Protein AF-A0A098AXK7-F1 (afdb_monomer_lite)

Sequence (363 aa):
MDYQTDNVFEAIWVGCAMLSYSVYSEILNKGNTPTKDSFWFTQTQIQIQAQQFCAKVIQPARLSQWTNADHTNNSYNYLRANGKLRRLTARGELRGNKEVPEELSQHSEFYLTISEEKLITIGQLTDWVNTKYTGIILGDHPQAMNLDIKPQELKPNNVSVSESKTETQDHPTKGCPSLNLISYLSDFLFKIKSGEIEVYNEFSVQFELAIFLRARLDNQYKIQLERNISLFDLNKSSFLKREMDIVIFDESKSEKYCIEIKYPNNGQYPEQMFSICKDIKFLEQLQEHGFSKSYELVIVSSDLYYINKGGSDIYDMFRKDKLLRGRIIKPTGRKDEELILDGKYRLNWIDMNGELKALIIPV

Radius of gyration: 24.62 Å; chains: 1; bounding box: 65×43×76 Å

Organism: Desulfitobacterium hafniense (NCBI:txid49338)

Secondary structure (DSSP, 8-state):
-B---S-HHHHHHHHHHHHHHHHHHHHHHTTPPP-GGGG-EEHHHHHHHHHTT-SS---HHIIIIITBTTSTT-S---EEEETTEEEEPPTTTTTTSSSS-GGGGGGTT-EEEEETTEEEEHHHHHHHIIIIIHHHHH-------------B--PPP-----------------PPPPP-HHHHHHHHHHHHHTTSS---SHHHHHHHHHHHHHTTS-TTEEEEEEEEGGGGT--GGG-S-SEEEEEEEETTSSSEEEEEEE-PPSS-HHHHHHHHHHHHHHHHHHHHTT-SEEEEEEEE--GGGTS----STHHIIIIIS-EEEEEEE--SS-TT-EEEEEEEEE--PEE-SSS-EEEEEE-

Foldseek 3Di:
DAAADQDLLQLLLVLLLLQQVLQCVVCVVVVHDDALVSRKDALVSSQVSSVVRHPDRRDSCCVVAACEPPHPRYVAVQWHDDPRIIHGDADCNVDNGRSHDPCLVVQQQHWDDSDPFFIDGSVRSVVCRHAVVNCRNVVDHDDDPPPPVPGDGDDDDDDDDDDDDDDDDDDDDPDDPADPVVVLVVVLLQCCLVVVQDDDAQVSCLVSSLVSCVVPDDPQKDKDAFDFPCVVVDDPVQAPDGTFGIKIAGPVNQEIETEAEEEDDDDPVLQSLVVLVSVLVRQVSVVVVRHPKYKYKYKYQDCQQEDCPDDDASSCCRHPVQKDAAKHFRDDDPRPDIDHDPDIWHFDWDDRHVRMIMTITID

pLDDT: mean 84.83, std 19.06, range [22.77, 98.75]

Structure (mmCIF, N/CA/C/O backbone):
data_AF-A0A098AXK7-F1
#
_entry.id   AF-A0A098AXK7-F1
#
loop_
_atom_site.group_PDB
_atom_site.id
_atom_site.type_symbol
_atom_site.label_atom_id
_atom_site.label_alt_id
_atom_site.label_comp_id
_atom_site.label_asym_id
_atom_site.label_entity_id
_atom_site.label_seq_id
_atom_site.pdbx_PDB_ins_code
_atom_site.Cartn_x
_atom_site.Cartn_y
_atom_site.Cartn_z
_atom_site.occupancy
_atom_site.B_iso_or_equiv
_atom_site.auth_seq_id
_atom_site.auth_comp_id
_atom_site.auth_asym_id
_atom_site.auth_atom_id
_atom_site.pdbx_PDB_model_num
ATOM 1 N N . MET A 1 1 ? -25.584 -9.928 -0.485 1.00 55.97 1 MET A N 1
ATOM 2 C CA . MET A 1 1 ? -24.758 -10.589 -1.515 1.00 55.97 1 MET A CA 1
ATOM 3 C C . MET A 1 1 ? -23.785 -9.556 -2.033 1.00 55.97 1 MET A C 1
ATOM 5 O O . MET A 1 1 ? -24.213 -8.425 -2.259 1.00 55.97 1 MET A O 1
ATOM 9 N N . ASP A 1 2 ? -22.517 -9.927 -2.159 1.00 75.19 2 ASP A N 1
ATOM 10 C CA . ASP A 1 2 ? -21.488 -9.031 -2.682 1.00 75.19 2 ASP A CA 1
ATOM 11 C C . ASP A 1 2 ? -21.672 -8.868 -4.186 1.00 75.19 2 ASP A C 1
ATOM 13 O O . ASP A 1 2 ? -22.029 -9.818 -4.889 1.00 75.19 2 ASP A O 1
ATOM 17 N N . TYR A 1 3 ? -21.483 -7.649 -4.673 1.00 86.00 3 TYR A N 1
ATOM 18 C CA . TYR A 1 3 ? -21.661 -7.352 -6.084 1.00 86.00 3 TYR A CA 1
ATOM 19 C C . TYR A 1 3 ? -20.540 -7.943 -6.949 1.00 86.00 3 TYR A C 1
ATOM 21 O O . TYR A 1 3 ? -19.358 -7.699 -6.706 1.00 86.00 3 TYR A O 1
ATOM 29 N N . GLN A 1 4 ? -20.930 -8.665 -8.000 1.00 87.69 4 GLN A N 1
ATOM 30 C CA . GLN A 1 4 ? -20.075 -9.124 -9.094 1.00 87.69 4 GLN A CA 1
ATOM 31 C C . GLN A 1 4 ? -20.868 -9.053 -10.405 1.00 87.69 4 GLN A C 1
ATOM 33 O O . GLN A 1 4 ? -22.061 -9.352 -10.421 1.00 87.69 4 GLN A O 1
ATOM 38 N N . THR A 1 5 ? -20.215 -8.682 -11.506 1.00 88.06 5 THR A N 1
ATOM 39 C CA . THR A 1 5 ? -20.825 -8.599 -12.839 1.00 88.06 5 THR A CA 1
ATOM 40 C C . THR A 1 5 ? -19.875 -9.095 -13.927 1.00 88.06 5 THR A C 1
ATOM 42 O O . THR A 1 5 ? -18.673 -8.837 -13.920 1.00 88.06 5 THR A O 1
ATOM 45 N N . ASP A 1 6 ? -20.425 -9.759 -14.939 1.00 89.12 6 ASP A N 1
ATOM 46 C CA . ASP A 1 6 ? -19.706 -10.096 -16.173 1.00 89.12 6 ASP A CA 1
ATOM 47 C C . ASP A 1 6 ? -19.771 -8.975 -17.226 1.00 89.12 6 ASP A C 1
ATOM 49 O O . ASP A 1 6 ? -19.205 -9.104 -18.326 1.00 89.12 6 ASP A O 1
ATOM 53 N N . ASN A 1 7 ? -20.466 -7.878 -16.914 1.00 93.62 7 ASN A N 1
ATOM 54 C CA . ASN A 1 7 ? -20.564 -6.695 -17.750 1.00 93.62 7 ASN A CA 1
ATOM 55 C C . ASN A 1 7 ? -19.420 -5.722 -17.432 1.00 93.62 7 ASN A C 1
ATOM 57 O O . ASN A 1 7 ? -19.468 -4.924 -16.498 1.00 93.62 7 ASN A O 1
ATOM 61 N N . VAL A 1 8 ? -18.389 -5.753 -18.279 1.00 94.25 8 VAL A N 1
ATOM 62 C CA . VAL A 1 8 ? -17.197 -4.897 -18.158 1.00 94.25 8 VAL A CA 1
ATOM 63 C C . VAL A 1 8 ? -17.546 -3.406 -18.076 1.00 94.25 8 VAL A C 1
ATOM 65 O O . VAL A 1 8 ? -16.885 -2.656 -17.363 1.00 94.25 8 VAL A O 1
ATOM 68 N N . PHE A 1 9 ? -18.562 -2.945 -18.807 1.00 96.94 9 PHE A N 1
ATOM 69 C CA . PHE A 1 9 ? -18.909 -1.522 -18.835 1.00 96.94 9 PHE A CA 1
ATOM 70 C C . PHE A 1 9 ? -19.620 -1.089 -17.553 1.00 96.94 9 PHE A C 1
ATOM 72 O O . PHE A 1 9 ? -19.373 0.009 -17.057 1.00 96.94 9 PHE A O 1
ATOM 79 N N . GLU A 1 10 ? -20.461 -1.963 -17.006 1.00 95.50 10 GLU A N 1
ATOM 80 C CA . GLU A 1 10 ? -21.108 -1.759 -15.715 1.00 95.50 10 GLU A CA 1
ATOM 81 C C . GLU A 1 10 ? -20.078 -1.715 -14.582 1.00 95.50 10 GLU A C 1
ATOM 83 O O . GLU A 1 10 ? -20.083 -0.779 -13.784 1.00 95.50 10 GLU A O 1
ATOM 88 N N . ALA A 1 11 ? -19.123 -2.649 -14.575 1.00 95.75 11 ALA A N 1
ATOM 89 C CA . ALA A 1 11 ? -18.025 -2.660 -13.613 1.00 95.75 11 ALA A CA 1
ATOM 90 C C . ALA A 1 11 ? -17.192 -1.367 -13.651 1.00 95.75 11 ALA A C 1
ATOM 92 O O . ALA A 1 11 ? -16.823 -0.843 -12.602 1.00 95.75 11 ALA A O 1
ATOM 93 N N . ILE A 1 12 ? -16.933 -0.806 -14.842 1.00 97.69 12 ILE A N 1
ATOM 94 C CA . ILE A 1 12 ? -16.236 0.486 -14.989 1.00 97.69 12 ILE A CA 1
ATOM 95 C C . ILE A 1 12 ? -17.032 1.625 -14.350 1.00 97.69 12 ILE A C 1
ATOM 97 O O . ILE A 1 12 ? -16.446 2.467 -13.665 1.00 97.69 12 ILE A O 1
ATOM 101 N N . TRP A 1 13 ? -18.347 1.665 -14.574 1.00 98.19 13 TRP A N 1
ATOM 102 C CA . TRP A 1 13 ? -19.200 2.689 -13.977 1.00 98.19 13 TRP A CA 1
ATOM 103 C C . TRP A 1 13 ? -19.206 2.567 -12.449 1.00 98.19 13 TRP A C 1
ATOM 105 O O . TRP A 1 13 ? -18.907 3.544 -11.765 1.00 98.19 13 TRP A O 1
ATOM 115 N N . VAL A 1 14 ? -19.439 1.359 -11.919 1.00 97.12 14 VAL A N 1
ATOM 116 C CA . VAL A 1 14 ? -19.448 1.093 -10.469 1.00 97.12 14 VAL A CA 1
ATOM 117 C C . VAL A 1 14 ? -18.089 1.404 -9.845 1.00 97.12 14 VAL A C 1
ATOM 119 O O . VAL A 1 14 ? -18.030 2.068 -8.814 1.00 97.12 14 VAL A O 1
ATOM 122 N N . GLY A 1 15 ? -16.986 1.020 -10.491 1.00 95.44 15 GLY A N 1
ATOM 123 C CA . GLY A 1 15 ? -15.637 1.308 -10.009 1.00 95.44 15 GLY A CA 1
ATOM 124 C C . GLY A 1 15 ? -15.338 2.805 -9.923 1.00 95.44 15 GLY A C 1
ATOM 125 O O . GLY A 1 15 ? -14.835 3.284 -8.907 1.00 95.44 15 GLY A O 1
ATOM 126 N N . CYS A 1 16 ? -15.700 3.581 -10.948 1.00 97.94 16 CYS A N 1
ATOM 127 C CA . CYS A 1 16 ? -15.519 5.032 -10.906 1.00 97.94 16 CYS A CA 1
ATOM 128 C C . CYS A 1 16 ? -16.461 5.705 -9.893 1.00 97.94 16 CYS A C 1
ATOM 130 O O . CYS A 1 16 ? -16.060 6.669 -9.234 1.00 97.94 16 CYS A O 1
ATOM 132 N N . ALA A 1 17 ? -17.690 5.207 -9.735 1.00 97.62 17 ALA A N 1
ATOM 133 C CA . ALA A 1 17 ? -18.628 5.700 -8.731 1.00 97.62 17 ALA A CA 1
ATOM 134 C C . ALA A 1 17 ? -18.114 5.434 -7.305 1.00 97.62 17 ALA A C 1
ATOM 136 O O . ALA A 1 17 ? -18.119 6.347 -6.482 1.00 97.62 17 ALA A O 1
ATOM 137 N N . MET A 1 18 ? -17.572 4.240 -7.045 1.00 95.19 18 MET A N 1
ATOM 138 C CA . MET A 1 18 ? -16.958 3.867 -5.765 1.00 95.19 18 MET A CA 1
ATOM 139 C C . MET A 1 18 ? -15.757 4.746 -5.416 1.00 95.19 18 MET A C 1
ATOM 141 O O . MET A 1 18 ? -15.714 5.302 -4.323 1.00 95.19 18 MET A O 1
ATOM 145 N N . LEU A 1 19 ? -14.819 4.955 -6.350 1.00 94.25 19 LEU A N 1
ATOM 146 C CA . LEU A 1 19 ? -13.699 5.884 -6.135 1.00 94.25 19 LEU A CA 1
ATOM 147 C C . LEU A 1 19 ? -14.192 7.294 -5.796 1.00 94.25 19 LEU A C 1
ATOM 149 O O . LEU A 1 19 ? -13.670 7.942 -4.887 1.00 94.25 19 LEU A O 1
ATOM 153 N N . SER A 1 20 ? -15.222 7.757 -6.508 1.00 96.50 20 SER A N 1
ATOM 154 C CA . SER A 1 20 ? -15.810 9.078 -6.272 1.00 96.50 20 SER A CA 1
ATOM 155 C C . SER A 1 20 ? -16.421 9.174 -4.871 1.00 96.50 20 SER A C 1
ATOM 157 O O . SER A 1 20 ? -16.191 10.156 -4.166 1.00 96.50 20 SER A O 1
ATOM 159 N N . TYR A 1 21 ? -17.150 8.142 -4.441 1.00 93.94 21 TYR A N 1
ATOM 160 C CA . TYR A 1 21 ? -17.762 8.080 -3.115 1.00 93.94 21 TYR A CA 1
ATOM 161 C C . TYR A 1 21 ? -16.718 8.009 -1.990 1.00 93.94 21 TYR A C 1
ATOM 163 O O . TYR A 1 21 ? -16.862 8.679 -0.962 1.00 93.94 21 TYR A O 1
ATOM 171 N N . SER A 1 22 ? -15.643 7.241 -2.185 1.00 86.81 22 SER A N 1
ATOM 172 C CA . SER A 1 22 ? -14.551 7.120 -1.214 1.00 86.81 22 SER A CA 1
ATOM 173 C C . SER A 1 22 ? -13.841 8.456 -1.000 1.00 86.81 22 SER A C 1
ATOM 175 O O . SER A 1 22 ? -13.696 8.891 0.142 1.00 86.81 22 SER A O 1
ATOM 177 N N . VAL A 1 23 ? -13.492 9.164 -2.083 1.00 90.25 23 VAL A N 1
ATOM 178 C CA . VAL A 1 23 ? -12.900 10.512 -1.997 1.00 90.25 23 VAL A CA 1
ATOM 179 C C . VAL A 1 23 ? -13.857 11.500 -1.333 1.00 90.25 23 VAL A C 1
ATOM 181 O O . VAL A 1 23 ? -13.447 12.264 -0.461 1.00 90.25 23 VAL A O 1
ATOM 184 N N . TYR A 1 24 ? -15.141 11.474 -1.700 1.00 91.81 24 TYR A N 1
ATOM 185 C CA . TYR A 1 24 ? -16.165 12.302 -1.059 1.00 91.81 24 TYR A CA 1
ATOM 186 C C . TYR A 1 24 ? -16.203 12.089 0.461 1.00 91.81 24 TYR A C 1
ATOM 188 O O . TYR A 1 24 ? -16.121 13.051 1.226 1.00 91.81 24 TYR A O 1
ATOM 196 N N . SER A 1 25 ? -16.268 10.829 0.894 1.00 83.44 25 SER A N 1
ATOM 197 C CA . SER A 1 25 ? -16.312 10.458 2.310 1.00 83.44 25 SER A CA 1
ATOM 198 C C . SER A 1 25 ? -15.048 10.886 3.053 1.00 83.44 25 SER A C 1
ATOM 200 O O . SER A 1 25 ? -15.130 11.418 4.158 1.00 83.44 25 SER A O 1
ATOM 202 N N . GLU A 1 26 ? -13.872 10.706 2.450 1.00 82.38 26 GLU A N 1
ATOM 203 C CA . GLU A 1 26 ? -12.601 11.117 3.045 1.00 82.38 26 GLU A CA 1
ATOM 204 C C . GLU A 1 26 ? -12.506 12.640 3.219 1.00 82.38 26 GLU A C 1
ATOM 206 O O . GLU A 1 26 ? -12.082 13.119 4.273 1.00 82.38 26 GLU A O 1
ATOM 211 N N . ILE A 1 27 ? -12.932 13.409 2.213 1.00 81.31 27 ILE A N 1
ATOM 212 C CA . ILE A 1 27 ? -12.943 14.874 2.267 1.00 81.31 27 ILE A CA 1
ATOM 213 C C . ILE A 1 27 ? -13.863 15.364 3.392 1.00 81.31 27 ILE A C 1
ATOM 215 O O . ILE A 1 27 ? -13.447 16.217 4.182 1.00 81.31 27 ILE A O 1
ATOM 219 N N . LEU A 1 28 ? -15.065 14.790 3.518 1.00 82.75 28 LEU A N 1
ATOM 220 C CA . LEU A 1 28 ? -15.993 15.132 4.599 1.00 82.75 28 LEU A CA 1
ATOM 221 C C . LEU A 1 28 ? -15.451 14.759 5.981 1.00 82.75 28 LEU A C 1
ATOM 223 O O . LEU A 1 28 ? -15.547 15.563 6.906 1.00 82.75 28 LEU A O 1
ATOM 227 N N . ASN A 1 29 ? -14.830 13.586 6.123 1.00 76.88 29 ASN A N 1
ATOM 228 C CA . ASN A 1 29 ? -14.224 13.159 7.389 1.00 76.88 29 ASN A CA 1
ATOM 229 C C . ASN A 1 29 ? -13.092 14.099 7.840 1.00 76.88 29 ASN A C 1
ATOM 231 O O . ASN A 1 29 ? -12.834 14.226 9.034 1.00 76.88 29 ASN A O 1
ATOM 235 N N . LYS A 1 30 ? -12.431 14.781 6.897 1.00 79.81 30 LYS A N 1
ATOM 236 C CA . LYS A 1 30 ? -11.419 15.815 7.170 1.00 79.81 30 LYS A CA 1
ATOM 237 C C . LYS A 1 30 ? -12.020 17.209 7.416 1.00 79.81 30 LYS A C 1
ATOM 239 O O . LYS A 1 30 ? -11.263 18.163 7.567 1.00 79.81 30 LYS A O 1
ATOM 244 N N . GLY A 1 31 ? -13.348 17.345 7.434 1.00 86.31 31 GLY A N 1
ATOM 245 C CA . GLY A 1 31 ? -14.048 18.623 7.606 1.00 86.31 31 GLY A CA 1
ATOM 246 C C . GLY A 1 31 ? -13.972 19.551 6.389 1.00 86.31 31 GLY A C 1
ATOM 247 O O . GLY A 1 31 ? -14.243 20.743 6.511 1.00 86.31 31 GLY A O 1
ATOM 248 N N . ASN A 1 32 ? -13.591 19.027 5.222 1.00 88.19 32 ASN A N 1
ATOM 249 C CA . ASN A 1 32 ? -13.440 19.797 3.992 1.00 88.19 32 ASN A CA 1
ATOM 250 C C . ASN A 1 32 ? -14.673 19.662 3.088 1.00 88.19 32 ASN A C 1
ATOM 252 O O . ASN A 1 32 ? -15.486 18.752 3.239 1.00 88.19 32 ASN A O 1
ATOM 256 N N . THR A 1 33 ? -14.802 20.570 2.116 1.00 90.81 33 THR A N 1
ATOM 257 C CA . THR A 1 33 ? -15.887 20.539 1.123 1.00 90.81 33 THR A CA 1
ATOM 258 C C . THR A 1 33 ? -15.372 19.996 -0.213 1.00 90.81 33 THR A C 1
ATOM 260 O O . THR A 1 33 ? -14.426 20.565 -0.763 1.00 90.81 33 THR A O 1
ATOM 263 N N . PRO A 1 34 ? -15.963 18.917 -0.756 1.00 90.19 34 PRO A N 1
ATOM 264 C CA . PRO A 1 34 ? -15.574 18.382 -2.055 1.00 90.19 34 PRO A CA 1
ATOM 265 C C . PRO A 1 34 ? -15.981 19.334 -3.180 1.00 90.19 34 PRO A C 1
ATOM 267 O O . PRO A 1 34 ? -17.055 19.934 -3.149 1.00 90.19 34 PRO A O 1
ATOM 270 N N . THR A 1 35 ? -15.129 19.448 -4.194 1.00 93.06 35 THR A N 1
ATOM 271 C CA . THR A 1 35 ? -15.379 20.265 -5.387 1.00 93.06 35 THR A CA 1
ATOM 272 C C . THR A 1 35 ? -15.358 19.386 -6.632 1.00 93.06 35 THR A C 1
ATOM 274 O O . THR A 1 35 ? -14.945 18.226 -6.587 1.00 93.06 35 THR A O 1
ATOM 277 N N . LYS A 1 36 ? -15.763 19.931 -7.784 1.00 91.75 36 LYS A N 1
ATOM 278 C CA . LYS A 1 36 ? -15.691 19.206 -9.064 1.00 91.75 36 LYS A CA 1
ATOM 279 C C . LYS A 1 36 ? -14.288 18.665 -9.382 1.00 91.75 36 LYS A C 1
ATOM 281 O O . LYS A 1 36 ? -14.163 17.648 -10.057 1.00 91.75 36 LYS A O 1
ATOM 286 N N . ASP A 1 37 ? -13.244 19.330 -8.884 1.00 91.88 37 ASP A N 1
ATOM 287 C CA . ASP A 1 37 ? -11.851 18.966 -9.144 1.00 91.88 37 ASP A CA 1
ATOM 288 C C . ASP A 1 37 ? -11.362 17.827 -8.236 1.00 91.88 37 ASP A C 1
ATOM 290 O O . ASP A 1 37 ? -10.306 17.252 -8.486 1.00 91.88 37 ASP A O 1
ATOM 294 N N . SER A 1 38 ? -12.146 17.444 -7.223 1.00 91.44 38 SER A N 1
ATOM 295 C CA . SER A 1 38 ? -11.830 16.332 -6.323 1.00 91.44 38 SER A CA 1
ATOM 296 C C . SER A 1 38 ? -11.949 14.953 -6.985 1.00 91.44 38 SER A C 1
ATOM 298 O O . SER A 1 38 ? -11.374 13.996 -6.484 1.00 91.44 38 SER A O 1
ATOM 300 N N . PHE A 1 39 ? -12.682 14.824 -8.095 1.00 96.75 39 PHE A N 1
ATOM 301 C CA . PHE A 1 39 ? -13.119 13.523 -8.626 1.00 96.75 39 PHE A CA 1
ATOM 302 C C . PHE A 1 39 ? -12.409 13.097 -9.915 1.00 96.75 39 PHE A C 1
ATOM 304 O O . PHE A 1 39 ? -13.004 12.420 -10.752 1.00 96.75 39 PHE A O 1
ATOM 311 N N . TRP A 1 40 ? -11.153 13.505 -10.099 1.00 97.00 40 TRP A N 1
ATOM 312 C CA . TRP A 1 40 ? -10.350 13.120 -11.259 1.00 97.00 40 TRP A CA 1
ATOM 313 C C . TRP A 1 40 ? -9.380 11.990 -10.918 1.00 97.00 40 TRP A C 1
ATOM 315 O O . TRP A 1 40 ? -8.513 12.132 -10.061 1.00 97.00 40 TRP A O 1
ATOM 325 N N . PHE A 1 41 ? -9.479 10.890 -11.659 1.00 93.69 41 PHE A N 1
ATOM 326 C CA . PHE A 1 41 ? -8.707 9.670 -11.444 1.00 93.69 41 PHE A CA 1
ATOM 327 C C . PHE A 1 41 ? -7.924 9.285 -12.693 1.00 93.69 41 PHE A C 1
ATOM 329 O O . PHE A 1 41 ? -8.324 9.563 -13.824 1.00 93.69 41 PHE A O 1
ATOM 336 N N . THR A 1 42 ? -6.804 8.597 -12.516 1.00 95.31 42 THR A N 1
ATOM 337 C CA . THR A 1 42 ? -6.128 7.940 -13.638 1.00 95.31 42 THR A CA 1
ATOM 338 C C . THR A 1 42 ? -6.977 6.781 -14.166 1.00 95.31 42 THR A C 1
ATOM 340 O O . THR A 1 42 ? -7.751 6.165 -13.433 1.00 95.31 42 THR A O 1
ATOM 343 N N . GLN A 1 43 ? -6.802 6.433 -15.444 1.00 90.94 43 GLN A N 1
ATOM 344 C CA . GLN A 1 43 ? -7.461 5.253 -16.021 1.00 90.94 43 GLN A CA 1
ATOM 345 C C . GLN A 1 43 ? -7.085 3.971 -15.264 1.00 90.94 43 GLN A C 1
ATOM 347 O O . GLN A 1 43 ? -7.938 3.117 -15.064 1.00 90.94 43 GLN A O 1
ATOM 352 N N . THR A 1 44 ? -5.843 3.868 -14.785 1.00 85.69 44 THR A N 1
ATOM 353 C CA . THR A 1 44 ? -5.367 2.729 -13.991 1.00 85.69 44 THR A CA 1
ATOM 354 C C . THR A 1 44 ? -6.111 2.598 -12.664 1.00 85.69 44 THR A C 1
ATOM 356 O O . THR A 1 44 ? -6.523 1.496 -12.326 1.00 85.69 44 THR A O 1
ATOM 359 N N . GLN A 1 45 ? -6.357 3.698 -11.941 1.00 87.44 45 GLN A N 1
ATOM 360 C CA . GLN A 1 45 ? -7.138 3.650 -10.695 1.00 87.44 45 GLN A CA 1
ATOM 361 C C . GLN A 1 45 ? -8.556 3.122 -10.936 1.00 87.44 45 GLN A C 1
ATOM 363 O O . GLN A 1 45 ? -9.006 2.228 -10.226 1.00 87.44 45 GLN A O 1
ATOM 368 N N . ILE A 1 46 ? -9.240 3.627 -11.970 1.00 94.75 46 ILE A N 1
ATOM 369 C CA . ILE A 1 46 ? -10.595 3.166 -12.310 1.00 94.75 46 ILE A CA 1
ATOM 370 C C . ILE A 1 46 ? -10.572 1.703 -12.761 1.00 94.75 46 ILE A C 1
ATOM 372 O O . ILE A 1 46 ? -11.447 0.938 -12.375 1.00 94.75 46 ILE A O 1
ATOM 376 N N . GLN A 1 47 ? -9.577 1.302 -13.555 1.00 89.81 47 GLN A N 1
ATOM 377 C CA . GLN A 1 47 ? -9.424 -0.073 -14.023 1.00 89.81 47 GLN A CA 1
ATOM 378 C C . GLN A 1 47 ? -9.231 -1.045 -12.854 1.00 89.81 47 GLN A C 1
ATOM 380 O O . GLN A 1 47 ? -9.926 -2.053 -12.810 1.00 89.81 47 GLN A O 1
ATOM 385 N N . ILE A 1 48 ? -8.347 -0.724 -11.901 1.00 79.75 48 ILE A N 1
ATOM 386 C CA . ILE A 1 48 ? -8.112 -1.535 -10.696 1.00 79.75 48 ILE A CA 1
ATOM 387 C C . ILE A 1 48 ? -9.401 -1.657 -9.883 1.00 79.75 48 ILE A C 1
ATOM 389 O O . ILE A 1 48 ? -9.806 -2.769 -9.555 1.00 79.75 48 ILE A O 1
ATOM 393 N N . GLN A 1 49 ? -10.083 -0.538 -9.614 1.00 88.56 49 GLN A N 1
ATOM 394 C CA . GLN A 1 49 ? -11.323 -0.563 -8.838 1.00 88.56 49 GLN A CA 1
ATOM 395 C C . GLN A 1 49 ? -12.423 -1.366 -9.544 1.00 88.56 49 GLN A C 1
ATOM 397 O O . GLN A 1 49 ? -13.132 -2.138 -8.912 1.00 88.56 49 GLN A O 1
ATOM 402 N N . ALA A 1 50 ? -12.572 -1.202 -10.858 1.00 92.44 50 ALA A N 1
ATOM 403 C CA . ALA A 1 50 ? -13.572 -1.916 -11.641 1.00 92.44 50 ALA A CA 1
ATOM 404 C C . ALA A 1 50 ? -13.277 -3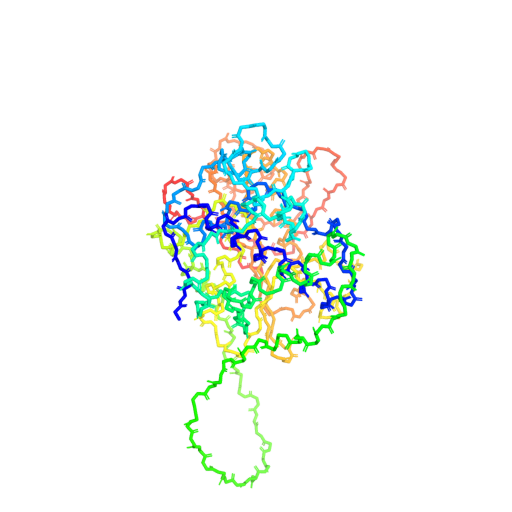.423 -11.743 1.00 92.44 50 ALA A C 1
ATOM 406 O O . ALA A 1 50 ? -14.207 -4.227 -11.771 1.00 92.44 50 ALA A O 1
ATOM 407 N N . GLN A 1 51 ? -11.999 -3.819 -11.767 1.00 89.44 51 GLN A N 1
ATOM 408 C CA . GLN A 1 51 ? -11.591 -5.223 -11.847 1.00 89.44 51 GLN A CA 1
ATOM 409 C C . GLN A 1 51 ? -12.021 -6.025 -10.606 1.00 89.44 51 GLN A C 1
ATOM 411 O O . GLN A 1 51 ? -12.262 -7.220 -10.729 1.00 89.44 51 GLN A O 1
ATOM 416 N N . GLN A 1 52 ? -12.208 -5.375 -9.447 1.00 84.44 52 GLN A N 1
ATOM 417 C CA . GLN A 1 52 ? -12.718 -6.015 -8.221 1.00 84.44 52 GLN A CA 1
ATOM 418 C C . GLN A 1 52 ? -14.139 -6.581 -8.374 1.00 84.44 52 GLN A C 1
ATOM 420 O O . GLN A 1 52 ? -14.525 -7.485 -7.636 1.00 84.44 52 GLN A O 1
ATOM 425 N N . PHE A 1 53 ? -14.919 -6.053 -9.321 1.00 87.62 53 PHE A N 1
ATOM 426 C CA . PHE A 1 53 ? -16.321 -6.420 -9.532 1.00 87.62 53 PHE A CA 1
ATOM 427 C C . PHE A 1 53 ? -16.540 -7.228 -10.810 1.00 87.62 53 PHE A C 1
ATOM 429 O O . PHE A 1 53 ? -17.685 -7.515 -11.150 1.00 87.62 53 PHE A O 1
ATOM 436 N N . CYS A 1 54 ? -15.480 -7.522 -11.568 1.00 87.56 54 CYS A N 1
ATOM 437 C CA . CYS A 1 54 ? -15.598 -8.160 -12.869 1.00 87.56 54 CYS A CA 1
ATOM 438 C C . CYS A 1 54 ? -14.556 -9.253 -13.048 1.00 87.56 54 CYS A C 1
ATOM 440 O O . CYS A 1 54 ? -13.358 -8.990 -13.023 1.00 87.56 54 CYS A O 1
ATOM 442 N N . ALA A 1 55 ? -15.010 -10.472 -13.331 1.00 79.00 55 ALA A N 1
ATOM 443 C CA . ALA A 1 55 ? -14.114 -11.583 -13.639 1.00 79.00 55 ALA A CA 1
ATOM 444 C C . ALA A 1 55 ? -13.394 -11.401 -14.990 1.00 79.00 55 ALA A C 1
ATOM 446 O O . ALA A 1 55 ? -12.320 -11.957 -15.220 1.00 79.00 55 ALA A O 1
ATOM 447 N N . LYS A 1 56 ? -13.974 -10.619 -15.910 1.00 87.56 56 LYS A N 1
ATOM 448 C CA . LYS A 1 56 ? -13.373 -10.353 -17.222 1.00 87.56 56 LYS A CA 1
ATOM 449 C C . LYS A 1 56 ? -12.316 -9.266 -17.116 1.00 87.56 56 LYS A C 1
ATOM 451 O O . LYS A 1 56 ? -12.531 -8.225 -16.500 1.00 87.56 56 LYS A O 1
ATOM 456 N N . VAL A 1 57 ? -11.196 -9.476 -17.803 1.00 86.38 57 VAL A N 1
ATOM 457 C CA . VAL A 1 57 ? -10.114 -8.490 -17.877 1.00 86.38 57 VAL A CA 1
ATOM 458 C C . VAL A 1 57 ? -10.618 -7.206 -18.530 1.00 86.38 57 VAL A C 1
ATOM 460 O O . VAL A 1 57 ? -11.054 -7.192 -19.688 1.00 86.38 57 VAL A O 1
ATOM 463 N N . ILE A 1 58 ? -10.510 -6.104 -17.798 1.00 89.06 58 ILE A N 1
ATOM 464 C CA . ILE A 1 58 ? -10.894 -4.789 -18.288 1.00 89.06 58 ILE A CA 1
ATOM 465 C C . ILE A 1 58 ? -9.733 -4.218 -19.095 1.00 89.06 58 ILE A C 1
ATOM 467 O O . ILE A 1 58 ? -8.694 -3.859 -18.554 1.00 89.06 58 ILE A O 1
ATOM 471 N N . GLN A 1 59 ? -9.894 -4.121 -20.413 1.00 88.69 59 GLN A N 1
ATOM 472 C CA . GLN A 1 59 ? -8.854 -3.570 -21.285 1.00 88.69 59 GLN A CA 1
ATOM 473 C C . GLN A 1 59 ? -8.788 -2.034 -21.191 1.00 88.69 59 GLN A C 1
ATOM 475 O O . GLN A 1 59 ? -9.842 -1.395 -21.137 1.00 88.69 59 GLN A O 1
ATOM 480 N N . PRO A 1 60 ? -7.600 -1.406 -21.306 1.00 88.38 60 PRO A N 1
ATOM 481 C CA . PRO A 1 60 ? -7.455 0.055 -21.239 1.00 88.38 60 PRO A CA 1
ATOM 482 C C . PRO A 1 60 ? -8.349 0.824 -22.225 1.00 88.38 60 PRO A C 1
ATOM 484 O O . PRO A 1 60 ? -8.906 1.867 -21.884 1.00 88.38 60 PRO A O 1
ATOM 487 N N . ALA A 1 61 ? -8.564 0.271 -23.426 1.00 91.38 61 ALA A N 1
ATOM 488 C CA . ALA A 1 61 ? -9.451 0.845 -24.442 1.00 91.38 61 ALA A CA 1
ATOM 489 C C . ALA A 1 61 ? -10.891 1.054 -23.938 1.00 91.38 61 ALA A C 1
ATOM 491 O O . ALA A 1 61 ? -11.588 1.963 -24.394 1.00 91.38 61 ALA A O 1
ATOM 492 N N . ARG A 1 62 ? -11.342 0.244 -22.969 1.00 95.44 62 ARG A N 1
ATOM 493 C CA . ARG A 1 62 ? -12.681 0.362 -22.389 1.00 95.44 62 ARG A CA 1
ATOM 494 C C . ARG A 1 62 ? -12.858 1.693 -21.662 1.00 95.44 62 ARG A C 1
ATOM 496 O O . ARG A 1 62 ? -13.911 2.296 -21.816 1.00 95.44 62 ARG A O 1
ATOM 503 N N . LEU A 1 63 ? -11.819 2.172 -20.976 1.00 94.75 63 LEU A N 1
ATOM 504 C CA . LEU A 1 63 ? -11.823 3.438 -20.238 1.00 94.75 63 LEU A CA 1
ATOM 505 C C . LEU A 1 63 ? -11.392 4.636 -21.091 1.00 94.75 63 LEU A C 1
ATOM 507 O O . LEU A 1 63 ? -11.865 5.755 -20.892 1.00 94.75 63 LEU A O 1
ATOM 511 N N . SER A 1 64 ? -10.452 4.433 -22.019 1.00 92.75 64 SER A N 1
ATOM 512 C CA . SER A 1 64 ? -9.907 5.528 -22.826 1.00 92.75 64 SER A CA 1
ATOM 513 C C . SER A 1 64 ? -10.851 5.962 -23.950 1.00 92.75 64 SER A C 1
ATOM 515 O O . SER A 1 64 ? -10.914 7.160 -24.246 1.00 92.75 64 SER A O 1
ATOM 517 N N . GLN A 1 65 ? -11.598 5.010 -24.521 1.00 95.56 65 GLN A N 1
ATOM 518 C CA . GLN A 1 65 ? -12.466 5.197 -25.682 1.00 95.56 65 GLN A CA 1
ATOM 519 C C . GLN A 1 65 ? -13.924 4.814 -25.400 1.00 95.56 65 GLN A C 1
ATOM 521 O O . GLN A 1 65 ? -14.809 5.638 -25.587 1.00 95.56 65 GLN A O 1
ATOM 526 N N . TRP A 1 66 ? -14.204 3.569 -25.000 1.00 96.88 66 TRP A N 1
ATOM 527 C CA . TRP A 1 66 ? -15.568 3.029 -25.130 1.00 96.88 66 TRP A CA 1
ATOM 528 C C . TRP A 1 66 ? -16.561 3.662 -24.158 1.00 96.88 66 TRP A C 1
ATOM 53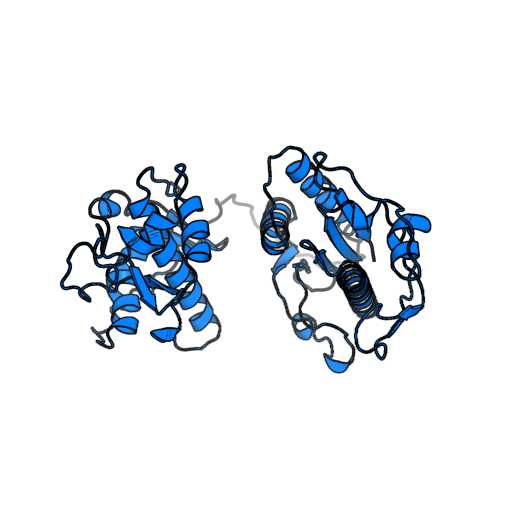0 O O . TRP A 1 66 ? -17.703 3.898 -24.545 1.00 96.88 66 TRP A O 1
ATOM 540 N N . THR A 1 67 ? -16.139 3.934 -22.924 1.00 97.44 67 THR A N 1
ATOM 541 C CA . THR A 1 67 ? -16.970 4.586 -21.901 1.00 97.44 67 THR A CA 1
ATOM 542 C C . THR A 1 67 ? -16.706 6.085 -21.758 1.00 97.44 67 THR A C 1
ATOM 544 O O . THR A 1 67 ? -17.339 6.735 -20.929 1.00 97.44 67 THR A O 1
ATOM 547 N N . ASN A 1 68 ? -15.779 6.639 -22.541 1.00 97.62 68 ASN A N 1
ATOM 548 C CA . ASN A 1 68 ? -15.360 8.034 -22.461 1.00 97.62 68 ASN A CA 1
ATOM 549 C C . ASN A 1 68 ? -16.184 8.906 -23.413 1.00 97.62 68 ASN A C 1
ATOM 551 O O . ASN A 1 68 ? -15.968 8.861 -24.621 1.00 97.62 68 ASN A O 1
ATOM 555 N N . ALA A 1 69 ? -17.069 9.737 -22.872 1.00 97.25 69 ALA A N 1
ATOM 556 C CA . ALA A 1 69 ? -17.957 10.598 -23.648 1.00 97.25 69 ALA A CA 1
ATOM 557 C C . ALA A 1 69 ? -17.232 11.663 -24.487 1.00 97.25 69 ALA A C 1
ATOM 559 O O . ALA A 1 69 ? -17.784 12.165 -25.460 1.00 97.25 69 ALA A O 1
ATOM 560 N N . ASP A 1 70 ? -15.995 12.013 -24.126 1.00 96.88 70 ASP A N 1
ATOM 561 C CA . ASP A 1 70 ? -15.190 12.991 -24.867 1.00 96.88 70 ASP A CA 1
ATOM 562 C C . ASP A 1 70 ? -14.390 12.346 -26.018 1.00 96.88 70 ASP A C 1
ATOM 564 O O . ASP A 1 70 ? -13.616 13.018 -26.702 1.00 96.88 70 ASP A O 1
ATOM 568 N N . HIS A 1 71 ? -14.540 11.035 -26.237 1.00 96.19 71 HIS A N 1
ATOM 569 C CA . HIS A 1 71 ? -13.944 10.332 -27.368 1.00 96.19 71 HIS A CA 1
ATOM 570 C C . HIS A 1 71 ? -14.934 10.253 -28.540 1.00 96.19 71 HIS A C 1
ATOM 572 O O . HIS A 1 71 ? -16.077 9.859 -28.363 1.00 96.19 71 HIS A O 1
ATOM 578 N N . THR A 1 72 ? -14.483 10.539 -29.766 1.00 92.19 72 THR A N 1
ATOM 579 C CA . THR A 1 72 ? -15.350 10.618 -30.965 1.00 92.19 72 THR A CA 1
ATOM 580 C C . THR A 1 72 ? -16.081 9.319 -31.312 1.00 92.19 72 THR A C 1
ATOM 582 O O . THR A 1 72 ? -17.172 9.355 -31.869 1.00 92.19 72 THR A O 1
ATOM 585 N N . ASN A 1 73 ? -15.478 8.176 -30.980 1.00 93.38 73 ASN A N 1
ATOM 586 C CA . ASN A 1 73 ? -16.013 6.833 -31.232 1.00 93.38 73 ASN A CA 1
ATOM 587 C C . ASN A 1 73 ? -16.335 6.077 -29.932 1.00 93.38 73 ASN A C 1
ATOM 589 O O . ASN A 1 73 ? -15.858 4.953 -29.735 1.00 93.38 73 ASN A O 1
ATOM 593 N N . ASN A 1 74 ? -17.052 6.713 -29.009 1.00 96.00 74 ASN A N 1
ATOM 594 C CA . ASN A 1 74 ? -17.477 6.086 -27.762 1.00 96.00 74 ASN A CA 1
ATOM 595 C C . ASN A 1 74 ? -18.796 5.305 -27.928 1.00 96.00 74 ASN A C 1
ATOM 597 O O . ASN A 1 74 ? -19.576 5.537 -28.848 1.00 96.00 74 ASN A O 1
ATOM 601 N N . SER A 1 75 ? -19.037 4.336 -27.044 1.00 95.56 75 SER A N 1
ATOM 602 C CA . SER A 1 75 ? -20.263 3.516 -27.033 1.00 95.56 75 SER A CA 1
ATOM 603 C C . SER A 1 75 ? -21.172 3.843 -25.849 1.00 95.56 75 SER A C 1
ATOM 605 O O . SER A 1 75 ? -22.395 3.726 -25.956 1.00 95.56 75 SER A O 1
ATOM 607 N N . TYR A 1 76 ? -20.558 4.264 -24.743 1.00 97.44 76 TYR A N 1
ATOM 608 C CA . TYR A 1 76 ? -21.189 4.683 -23.501 1.00 97.44 76 TYR A CA 1
ATOM 609 C C . TYR A 1 76 ? -20.585 6.010 -23.051 1.00 97.44 76 TYR A C 1
ATOM 611 O O . TYR A 1 76 ? -19.446 6.336 -23.393 1.00 97.44 76 TYR A O 1
ATOM 619 N N . ASN A 1 77 ? -21.344 6.763 -22.266 1.00 97.75 77 ASN A N 1
ATOM 620 C CA . ASN A 1 77 ? -20.974 8.095 -21.811 1.00 97.75 77 ASN A CA 1
ATOM 621 C C . ASN A 1 77 ? -20.735 8.124 -20.296 1.00 97.75 77 ASN A C 1
ATOM 623 O O . ASN A 1 77 ? -21.105 9.081 -19.624 1.00 97.75 77 ASN A O 1
ATOM 627 N N . TYR A 1 78 ? -20.148 7.066 -19.738 1.00 98.25 78 TYR A N 1
ATOM 628 C CA . TYR A 1 78 ? -19.986 6.908 -18.288 1.00 98.25 78 TYR A CA 1
ATOM 629 C C . TYR A 1 78 ? -18.890 7.797 -17.703 1.00 98.25 78 TYR A C 1
ATOM 631 O O . TYR A 1 78 ? -18.956 8.139 -16.527 1.00 98.25 78 TYR A O 1
ATOM 639 N N . LEU A 1 79 ? -17.878 8.144 -18.502 1.00 98.50 79 LEU A N 1
ATOM 640 C CA . LEU A 1 79 ? -16.717 8.910 -18.067 1.00 98.50 79 LEU A CA 1
ATOM 641 C C . LEU A 1 79 ? -16.539 10.193 -18.886 1.00 98.50 79 LEU A C 1
ATOM 643 O O . LEU A 1 79 ? -16.748 10.195 -20.099 1.00 98.50 79 LEU A O 1
ATOM 647 N N . ARG A 1 80 ? -16.040 11.243 -18.230 1.00 98.19 80 ARG A N 1
ATOM 648 C CA . ARG A 1 80 ? -15.510 12.471 -18.845 1.00 98.19 80 ARG A CA 1
ATOM 649 C C . ARG A 1 80 ? -13.988 12.498 -18.769 1.00 98.19 80 ARG A C 1
ATOM 651 O O . ARG A 1 80 ? -13.409 11.946 -17.833 1.00 98.19 80 ARG A O 1
ATOM 658 N N . ALA A 1 81 ? -13.328 13.160 -19.711 1.00 97.38 81 ALA A N 1
ATOM 659 C CA . ALA A 1 81 ? -11.878 13.251 -19.809 1.00 97.38 81 ALA A CA 1
ATOM 660 C C . ALA A 1 81 ? -11.332 14.640 -19.450 1.00 97.38 81 ALA A C 1
ATOM 662 O O . ALA A 1 81 ? -11.853 15.671 -19.862 1.00 97.38 81 ALA A O 1
ATOM 663 N N . ASN A 1 82 ? -10.199 14.643 -18.747 1.00 95.94 82 ASN A N 1
ATOM 664 C CA . ASN A 1 82 ? -9.320 15.800 -18.601 1.00 95.94 82 ASN A CA 1
ATOM 665 C C . ASN A 1 82 ? -7.873 15.330 -18.805 1.00 95.94 82 ASN A C 1
ATOM 667 O O . ASN A 1 82 ? -7.234 14.781 -17.903 1.00 95.94 82 ASN A O 1
ATOM 671 N N . GLY A 1 83 ? -7.389 15.429 -20.046 1.00 93.75 83 GLY A N 1
ATOM 672 C CA . GLY A 1 83 ? -6.114 14.839 -20.454 1.00 93.75 83 GLY A CA 1
ATOM 673 C C . GLY A 1 83 ? -6.065 13.329 -20.178 1.00 93.75 83 GLY A C 1
ATOM 674 O O . GLY A 1 83 ? -6.860 12.547 -20.712 1.00 93.75 83 GLY A O 1
ATOM 675 N N . LYS A 1 84 ? -5.120 12.910 -19.327 1.00 91.75 84 LYS A N 1
ATOM 676 C CA . LYS A 1 84 ? -4.954 11.502 -18.917 1.00 91.75 84 LYS A CA 1
ATOM 677 C C . LYS A 1 84 ? -5.953 11.053 -17.843 1.00 91.75 84 LYS A C 1
ATOM 679 O O . LYS A 1 84 ? -6.073 9.851 -17.612 1.00 91.75 84 LYS A O 1
ATOM 684 N N . LEU A 1 85 ? -6.654 11.992 -17.210 1.00 96.75 85 LEU A N 1
ATOM 685 C CA . LEU A 1 85 ? -7.576 11.727 -16.113 1.00 96.75 85 LEU A CA 1
ATOM 686 C C . LEU A 1 85 ? -9.000 11.502 -16.613 1.00 96.75 85 LEU A C 1
ATOM 688 O O . LEU A 1 85 ? -9.379 11.921 -17.714 1.00 96.75 85 LEU A O 1
ATOM 692 N N . ARG A 1 86 ? -9.782 10.821 -15.786 1.00 98.25 86 ARG A N 1
ATOM 693 C CA . ARG A 1 86 ? -11.184 10.497 -15.995 1.00 98.25 86 ARG A CA 1
ATOM 694 C C . ARG A 1 86 ? -11.975 10.788 -14.728 1.00 98.25 86 ARG A C 1
ATOM 696 O O . ARG A 1 86 ? -11.456 10.628 -13.629 1.00 98.25 86 ARG A O 1
ATOM 703 N N . ARG A 1 87 ? -13.227 11.185 -14.895 1.00 98.12 87 ARG A N 1
ATOM 704 C CA . ARG A 1 87 ? -14.223 11.244 -13.821 1.00 98.12 87 ARG A CA 1
ATOM 705 C C . ARG A 1 87 ? -15.519 10.623 -14.301 1.00 98.12 87 ARG A C 1
ATOM 707 O O . ARG A 1 87 ? -15.698 10.487 -15.510 1.00 98.12 87 ARG A O 1
ATOM 714 N N . LEU A 1 88 ? -16.426 10.323 -13.383 1.00 98.25 88 LEU A N 1
ATOM 715 C CA . LEU A 1 88 ? -17.771 9.901 -13.740 1.00 98.25 88 LEU A CA 1
ATOM 716 C C . LEU A 1 88 ? -18.530 11.053 -14.430 1.00 98.25 88 LEU A C 1
ATOM 718 O O . LEU A 1 88 ? -18.351 12.234 -14.116 1.00 98.25 88 LEU A O 1
ATOM 722 N N . THR A 1 89 ? -19.356 10.719 -15.410 1.00 98.06 89 THR A N 1
ATOM 723 C CA . THR A 1 89 ? -20.314 11.662 -15.986 1.00 98.06 89 THR A CA 1
ATOM 724 C C . THR A 1 89 ? -21.450 11.869 -14.991 1.00 98.06 89 THR A C 1
ATOM 726 O O . THR A 1 89 ? -22.013 10.902 -14.478 1.00 98.06 89 THR A O 1
ATOM 729 N N . ALA A 1 90 ? -21.783 13.123 -14.696 1.00 96.06 90 ALA A N 1
ATOM 730 C CA . ALA A 1 90 ? -22.903 13.447 -13.825 1.00 96.06 90 ALA A CA 1
ATOM 731 C C . ALA A 1 90 ? -24.242 13.193 -14.529 1.00 96.06 90 ALA A C 1
ATOM 733 O O . ALA A 1 90 ? -24.350 13.275 -15.756 1.00 96.06 90 ALA A O 1
ATOM 734 N N . ARG A 1 91 ? -25.289 12.911 -13.751 1.00 93.69 91 ARG A N 1
ATOM 735 C CA . ARG A 1 91 ? -26.623 12.671 -14.301 1.00 93.69 91 ARG A CA 1
ATOM 736 C C . ARG A 1 91 ? -27.135 13.937 -14.991 1.00 93.69 91 ARG A C 1
ATOM 738 O O . ARG A 1 91 ? -27.175 15.005 -14.393 1.00 93.69 91 ARG A O 1
ATOM 745 N N . GLY A 1 92 ? -27.549 13.810 -16.247 1.00 91.88 92 GLY A N 1
ATOM 746 C CA . GLY A 1 92 ? -28.049 14.913 -17.067 1.00 91.88 92 GLY A CA 1
ATOM 747 C C . GLY A 1 92 ? -26.963 15.763 -17.734 1.00 91.88 92 GLY A C 1
ATOM 748 O O . GLY A 1 92 ? -27.305 16.598 -18.571 1.00 91.88 92 GLY A O 1
ATOM 749 N N . GLU A 1 93 ? -25.677 15.528 -17.451 1.00 94.69 93 GLU A N 1
ATOM 750 C CA . GLU A 1 93 ? -24.553 16.269 -18.045 1.00 94.69 93 GLU A CA 1
ATOM 751 C C . GLU A 1 93 ? -24.526 16.166 -19.583 1.00 94.69 93 GLU A C 1
ATOM 753 O O . GLU A 1 93 ? -24.147 17.104 -20.285 1.00 94.69 93 GLU A O 1
ATOM 758 N N . LEU A 1 94 ? -24.988 15.035 -20.110 1.00 94.00 94 LEU A N 1
ATOM 759 C CA . LEU A 1 94 ? -25.143 14.700 -21.524 1.00 94.00 94 LEU A CA 1
ATOM 760 C C . LEU A 1 94 ? -26.604 14.345 -21.843 1.00 94.00 94 LEU A C 1
ATOM 762 O O . LEU A 1 94 ? -26.890 13.539 -22.733 1.00 94.00 94 LEU A O 1
ATOM 766 N N . ARG A 1 95 ? -27.545 14.979 -21.129 1.00 90.56 95 ARG A N 1
ATOM 767 C CA . ARG A 1 95 ? -29.000 14.842 -21.319 1.00 90.56 95 ARG A CA 1
ATOM 768 C C . ARG A 1 95 ? -29.500 13.400 -21.166 1.00 90.56 95 ARG A C 1
ATOM 770 O O . ARG A 1 95 ? -30.449 13.003 -21.839 1.00 90.56 95 ARG A O 1
ATOM 777 N N . GLY A 1 96 ? -28.864 12.611 -20.300 1.00 86.44 96 GLY A N 1
ATOM 778 C CA . GLY A 1 96 ? -29.269 11.233 -20.016 1.00 86.44 96 GLY A CA 1
ATOM 779 C C . GLY A 1 96 ? -28.808 10.211 -21.056 1.00 86.44 96 GLY A C 1
ATOM 780 O O . GLY A 1 96 ? -29.164 9.038 -20.951 1.00 86.44 96 GLY A O 1
ATOM 781 N N . ASN A 1 97 ? -28.020 10.612 -22.057 1.00 92.50 97 ASN A N 1
ATOM 782 C CA . ASN A 1 97 ? -27.572 9.709 -23.110 1.00 92.50 97 ASN A CA 1
ATOM 783 C C . ASN A 1 97 ? -26.510 8.737 -22.578 1.00 92.50 97 ASN A C 1
ATOM 785 O O . ASN A 1 97 ? -25.334 9.082 -22.552 1.00 92.50 97 ASN A O 1
ATOM 789 N N . LYS A 1 98 ? -26.902 7.520 -22.179 1.00 92.44 98 LYS A N 1
ATOM 790 C CA . LYS A 1 98 ? -25.991 6.434 -21.754 1.00 92.44 98 LYS A CA 1
ATOM 791 C C . LYS A 1 98 ? -24.960 6.848 -20.690 1.00 92.44 98 LYS A C 1
ATOM 793 O O . LYS A 1 98 ? -23.799 6.452 -20.759 1.00 92.44 98 LYS A O 1
ATOM 798 N N . GLU A 1 99 ? -25.373 7.666 -19.728 1.00 94.44 99 GLU A N 1
ATOM 799 C CA . GLU A 1 99 ? -24.527 8.144 -18.617 1.00 94.44 99 GLU A CA 1
ATOM 800 C C . GLU A 1 99 ? -24.426 7.120 -17.472 1.00 94.44 99 GLU A C 1
ATOM 802 O O . GLU A 1 99 ? -23.501 7.171 -16.665 1.00 94.44 99 GLU A O 1
ATOM 807 N N . VAL A 1 100 ? -25.380 6.186 -17.413 1.00 93.75 100 VAL A N 1
ATOM 808 C CA . VAL A 1 100 ? -25.516 5.136 -16.393 1.00 93.75 100 VAL A CA 1
ATOM 809 C C . VAL A 1 100 ? -25.852 3.813 -17.102 1.00 93.75 100 VAL A C 1
ATOM 811 O O . VAL A 1 100 ? -26.585 3.862 -18.096 1.00 93.75 100 VAL A O 1
ATOM 814 N N . PRO A 1 101 ? -25.339 2.652 -16.650 1.00 94.94 101 PRO A N 1
ATOM 815 C CA . PRO A 1 101 ? -25.705 1.355 -17.215 1.00 94.94 101 PRO A CA 1
ATOM 816 C C . PRO A 1 101 ? -27.195 1.044 -17.018 1.00 94.94 101 PRO A C 1
ATOM 818 O O . PRO A 1 101 ? -27.727 1.209 -15.924 1.00 94.94 101 PRO A O 1
ATOM 821 N N . GLU A 1 102 ? -27.863 0.571 -18.073 1.00 87.50 102 GLU A N 1
ATOM 822 C CA . GLU A 1 102 ? -29.317 0.321 -18.076 1.00 87.50 102 GLU A CA 1
ATOM 823 C C . GLU A 1 102 ? -29.730 -0.789 -17.093 1.00 87.50 102 GLU A C 1
ATOM 825 O O . GLU A 1 102 ? -30.748 -0.679 -16.409 1.00 87.50 102 GLU A O 1
ATOM 830 N N . GLU A 1 103 ? -28.910 -1.832 -16.971 1.00 85.56 103 GLU A N 1
ATOM 831 C CA . GLU A 1 103 ? -29.203 -3.011 -16.145 1.00 85.56 103 GLU A CA 1
ATOM 832 C C . GLU A 1 103 ? -28.805 -2.842 -14.670 1.00 85.56 103 GLU A C 1
ATOM 834 O O . GLU A 1 103 ? -29.196 -3.661 -13.845 1.00 85.56 103 GLU A O 1
ATOM 839 N N . LEU A 1 104 ? -28.123 -1.746 -14.303 1.00 89.50 104 LEU A N 1
ATOM 840 C CA . LEU A 1 104 ? -27.599 -1.529 -12.945 1.00 89.50 104 LEU A CA 1
ATOM 841 C C . LEU A 1 104 ? -28.695 -1.575 -11.865 1.00 89.50 104 LEU A C 1
ATOM 843 O O . LEU A 1 104 ? -28.457 -1.988 -10.733 1.00 89.50 104 LEU A O 1
ATOM 847 N N . SER A 1 105 ? -29.920 -1.178 -12.226 1.00 85.56 105 SER A N 1
ATOM 848 C CA . SER A 1 105 ? -31.091 -1.229 -11.339 1.00 85.56 105 SER A CA 1
ATOM 849 C C . SER A 1 105 ? -31.447 -2.642 -10.865 1.00 85.56 105 SER A C 1
ATOM 851 O O . SER A 1 105 ? -31.967 -2.792 -9.763 1.00 85.56 105 SER A O 1
ATOM 853 N N . GLN A 1 106 ? -31.123 -3.680 -11.642 1.00 88.00 106 GLN A N 1
ATOM 854 C CA . GLN A 1 106 ? -31.348 -5.078 -11.257 1.00 88.00 106 GLN A CA 1
ATOM 855 C C . GLN A 1 106 ? -30.426 -5.510 -10.111 1.00 88.00 106 GLN A C 1
ATOM 857 O O . GLN A 1 106 ? -30.702 -6.489 -9.419 1.00 88.00 106 GLN A O 1
ATOM 862 N N . HIS A 1 107 ? -29.348 -4.757 -9.886 1.00 89.38 107 HIS A N 1
ATOM 863 C CA . HIS A 1 107 ? -28.365 -5.020 -8.850 1.00 89.38 107 HIS A CA 1
ATOM 864 C C . HIS A 1 107 ? -28.508 -4.086 -7.635 1.00 89.38 107 HIS A C 1
ATOM 866 O O . HIS A 1 107 ? -27.624 -4.074 -6.783 1.00 89.38 107 HIS A O 1
ATOM 872 N N . SER A 1 108 ? -29.610 -3.329 -7.504 1.00 85.19 108 SER A N 1
ATOM 873 C CA . SER A 1 108 ? -29.776 -2.283 -6.474 1.00 85.19 108 SER A CA 1
ATOM 874 C C . SER A 1 108 ? -29.529 -2.750 -5.037 1.00 85.19 108 SER A C 1
ATOM 876 O O . SER A 1 108 ? -29.016 -1.973 -4.234 1.00 85.19 108 SER A O 1
ATOM 878 N N . GLU A 1 109 ? -29.862 -4.005 -4.729 1.00 87.94 109 GLU A N 1
ATOM 879 C CA . GLU A 1 109 ? -29.752 -4.608 -3.392 1.00 87.94 109 GLU A CA 1
ATOM 880 C C . GLU A 1 109 ? -28.385 -5.256 -3.113 1.00 87.94 109 GLU A C 1
ATOM 882 O O . GLU A 1 109 ? -28.135 -5.734 -2.005 1.00 87.94 109 GLU A O 1
ATOM 887 N N . PHE A 1 110 ? -27.491 -5.317 -4.104 1.00 83.88 110 PHE A N 1
ATOM 888 C CA . PHE A 1 110 ? -26.153 -5.866 -3.905 1.00 83.88 110 PHE A CA 1
ATOM 889 C C . PHE A 1 110 ? -25.273 -4.872 -3.160 1.00 83.88 110 PHE A C 1
ATOM 891 O O . PHE A 1 110 ? -25.346 -3.661 -3.383 1.00 83.88 110 PHE A O 1
ATOM 898 N N . TYR A 1 111 ? -24.425 -5.404 -2.286 1.00 81.50 111 TYR A N 1
ATOM 899 C CA . TYR A 1 111 ? -23.557 -4.609 -1.435 1.00 81.50 111 TYR A CA 1
ATOM 900 C C . TYR A 1 111 ? -22.184 -4.403 -2.075 1.00 81.50 111 TYR A C 1
ATOM 902 O O . TYR A 1 111 ? -21.631 -5.284 -2.737 1.00 81.50 111 TYR A O 1
ATOM 910 N N . LEU A 1 112 ? -21.644 -3.216 -1.828 1.00 81.56 112 LEU A N 1
ATOM 911 C CA . LEU A 1 112 ? -20.295 -2.780 -2.134 1.00 81.56 112 LEU A CA 1
ATOM 912 C C . LEU A 1 112 ? -19.616 -2.390 -0.823 1.00 81.56 112 LEU A C 1
ATOM 914 O O . LEU A 1 112 ? -20.170 -1.639 -0.014 1.00 81.56 112 LEU A O 1
ATOM 918 N N . THR A 1 113 ? -18.398 -2.874 -0.628 1.00 74.19 113 THR A N 1
ATOM 919 C CA . THR A 1 113 ? -17.596 -2.549 0.552 1.00 74.19 113 THR A CA 1
ATOM 920 C C . THR A 1 113 ? -16.839 -1.247 0.319 1.00 74.19 113 THR A C 1
ATOM 922 O O . THR A 1 113 ? -15.999 -1.170 -0.574 1.00 74.19 113 THR A O 1
ATOM 925 N N . ILE A 1 114 ? -17.129 -0.218 1.122 1.00 64.50 114 ILE A N 1
ATOM 926 C CA . ILE A 1 114 ? -16.388 1.059 1.112 1.00 64.50 114 ILE A CA 1
ATOM 927 C C . ILE A 1 114 ? -15.251 1.021 2.139 1.00 64.50 114 ILE A C 1
ATOM 929 O O . ILE A 1 114 ? -14.162 1.532 1.895 1.00 64.50 114 ILE A O 1
ATOM 933 N N . SER A 1 115 ? -15.520 0.429 3.305 1.00 56.19 115 SER A N 1
ATOM 934 C CA . SER A 1 115 ? -14.571 0.191 4.398 1.00 56.19 115 SER A CA 1
ATOM 935 C C . SER A 1 115 ? -15.088 -0.946 5.287 1.00 56.19 115 SER A C 1
ATOM 937 O O . SER A 1 115 ? -16.248 -1.325 5.161 1.00 56.19 115 SER A O 1
ATOM 939 N N . GLU A 1 116 ? -14.281 -1.428 6.232 1.00 42.28 116 GLU A N 1
ATOM 940 C CA . GLU A 1 116 ? -14.595 -2.565 7.124 1.00 42.28 116 GLU A CA 1
ATOM 941 C C . GLU A 1 116 ? -15.952 -2.504 7.837 1.00 42.28 116 GLU A C 1
ATOM 943 O O . GLU A 1 116 ? -16.589 -3.534 8.028 1.00 42.28 116 GLU A O 1
ATOM 948 N N . GLU A 1 117 ? -16.431 -1.308 8.177 1.00 46.59 117 GLU A N 1
ATOM 949 C CA . GLU A 1 117 ? -17.706 -1.118 8.885 1.00 46.59 117 GLU A CA 1
ATOM 950 C C . GLU A 1 117 ? -18.803 -0.513 7.999 1.00 46.59 117 GLU A C 1
ATOM 952 O O . GLU A 1 117 ? -19.910 -0.243 8.465 1.00 46.59 117 GLU A O 1
ATOM 957 N N . LYS A 1 118 ? -18.498 -0.238 6.723 1.00 59.81 118 LYS A N 1
ATOM 958 C CA . LYS A 1 118 ? -19.401 0.495 5.829 1.00 59.81 118 LYS A CA 1
ATOM 959 C C . LYS A 1 118 ? -19.598 -0.245 4.525 1.00 59.81 118 LYS A C 1
ATOM 961 O O . LYS A 1 118 ? -18.744 -0.241 3.634 1.00 59.81 118 LYS A O 1
ATOM 966 N N . LEU A 1 119 ? -20.796 -0.792 4.416 1.00 80.19 119 LEU A N 1
ATOM 967 C CA . LEU A 1 119 ? -21.368 -1.246 3.168 1.00 80.19 119 LEU A CA 1
ATOM 968 C C . LEU A 1 119 ? -22.263 -0.145 2.601 1.00 80.19 119 LEU A C 1
ATOM 970 O O . LEU A 1 119 ? -22.938 0.575 3.342 1.00 80.19 119 LEU A O 1
ATOM 974 N N . ILE A 1 120 ? -22.285 -0.049 1.280 1.00 85.56 120 ILE A N 1
ATOM 975 C CA . ILE A 1 120 ? -23.295 0.693 0.532 1.00 85.56 120 ILE A CA 1
ATOM 976 C C . ILE A 1 120 ? -23.914 -0.256 -0.477 1.00 85.56 120 ILE A C 1
ATOM 978 O O . ILE A 1 120 ? -23.217 -1.092 -1.046 1.00 85.56 120 ILE A O 1
ATOM 982 N N . THR A 1 121 ? -25.214 -0.162 -0.707 1.00 91.38 121 THR A N 1
ATOM 983 C CA . THR A 1 121 ? -25.815 -0.904 -1.814 1.00 91.38 121 THR A CA 1
ATOM 984 C C . THR A 1 121 ? -25.560 -0.189 -3.138 1.00 91.38 121 THR A C 1
ATOM 986 O O 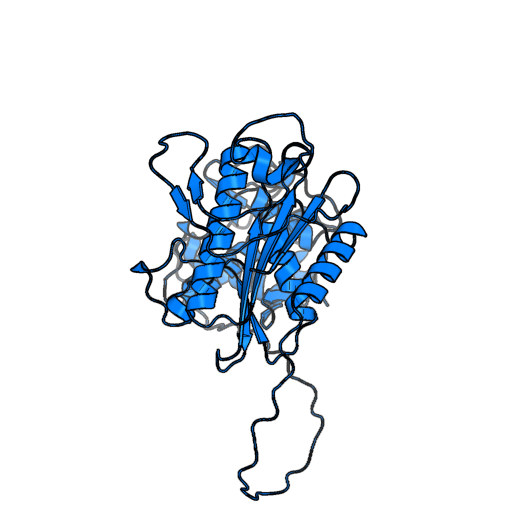. THR A 1 121 ? -25.327 1.022 -3.175 1.00 91.38 121 THR A O 1
ATOM 989 N N . ILE A 1 122 ? -25.639 -0.900 -4.260 1.00 91.75 122 ILE A N 1
ATOM 990 C CA . ILE A 1 122 ? -25.576 -0.256 -5.582 1.00 91.75 122 ILE A CA 1
ATOM 991 C C . ILE A 1 122 ? -26.684 0.779 -5.746 1.00 91.75 122 ILE A C 1
ATOM 993 O O . ILE A 1 122 ? -26.437 1.834 -6.329 1.00 91.75 122 ILE A O 1
ATOM 997 N N . GLY A 1 123 ? -27.878 0.519 -5.205 1.00 90.50 123 GLY A N 1
ATOM 998 C CA . GLY A 1 123 ? -28.974 1.485 -5.190 1.00 90.50 123 GLY A CA 1
ATOM 999 C C . GLY A 1 123 ? -28.567 2.777 -4.483 1.00 90.50 123 GLY A C 1
ATOM 1000 O O . GLY A 1 123 ? -28.636 3.850 -5.073 1.00 90.50 123 GLY A O 1
ATOM 1001 N N . GLN A 1 124 ? -28.016 2.668 -3.272 1.00 90.31 124 GLN A N 1
ATOM 1002 C CA . GLN A 1 124 ? -27.535 3.819 -2.502 1.00 90.31 124 GLN A CA 1
ATOM 1003 C C . GLN A 1 124 ? -26.388 4.568 -3.200 1.00 90.31 124 GLN A C 1
ATOM 1005 O O . GLN A 1 124 ? -26.366 5.801 -3.202 1.00 90.31 124 GLN A O 1
ATOM 1010 N N . LEU A 1 125 ? -25.442 3.850 -3.814 1.00 95.06 125 LEU A N 1
ATOM 1011 C CA . LEU A 1 125 ? -24.361 4.465 -4.587 1.00 95.06 125 LEU A CA 1
ATOM 1012 C C . LEU A 1 125 ? -24.915 5.210 -5.808 1.00 95.06 125 LEU A C 1
ATOM 1014 O O . LEU A 1 125 ? -24.498 6.331 -6.096 1.00 95.06 125 LEU A O 1
ATOM 1018 N N . THR A 1 126 ? -25.884 4.613 -6.499 1.00 94.75 126 THR A N 1
ATOM 1019 C CA . THR A 1 126 ? -26.546 5.202 -7.669 1.00 94.75 126 THR A CA 1
ATOM 1020 C C . THR A 1 126 ? -27.338 6.449 -7.293 1.00 94.75 126 THR A C 1
ATOM 1022 O O . THR A 1 126 ? -27.228 7.473 -7.968 1.00 94.75 126 THR A O 1
ATOM 1025 N N . ASP A 1 127 ? -28.068 6.410 -6.181 1.00 92.81 127 ASP A N 1
ATOM 1026 C CA . ASP A 1 127 ? -28.788 7.562 -5.641 1.00 92.81 127 ASP A CA 1
ATOM 1027 C C . ASP A 1 127 ? -27.829 8.691 -5.265 1.00 92.81 127 ASP A C 1
ATOM 1029 O O . ASP A 1 127 ? -28.072 9.854 -5.600 1.00 92.81 127 ASP A O 1
ATOM 1033 N N . TRP A 1 128 ? -26.699 8.367 -4.632 1.00 95.69 128 TRP A N 1
ATOM 1034 C CA . TRP A 1 128 ? -25.660 9.348 -4.331 1.00 95.69 128 TRP A CA 1
ATOM 1035 C C . TRP A 1 128 ? -25.078 9.978 -5.607 1.00 95.69 128 TRP A C 1
ATOM 1037 O O . TRP A 1 128 ? -24.926 11.204 -5.661 1.00 95.69 128 TRP A O 1
ATOM 1047 N N . VAL A 1 129 ? -24.818 9.179 -6.652 1.00 96.12 129 VAL A N 1
ATOM 1048 C CA . VAL A 1 129 ? -24.351 9.690 -7.952 1.00 96.12 129 VAL A CA 1
ATOM 1049 C C . VAL A 1 129 ? -25.384 10.644 -8.563 1.00 96.12 129 VAL A C 1
ATOM 1051 O O . VAL A 1 129 ? -25.050 11.761 -8.967 1.00 96.12 129 VAL A O 1
ATOM 1054 N N . ASN A 1 130 ? -26.652 10.235 -8.595 1.00 93.69 130 ASN A N 1
ATOM 1055 C CA . ASN A 1 130 ? -27.743 10.998 -9.204 1.00 93.69 130 ASN A CA 1
ATOM 1056 C C . ASN A 1 130 ? -28.095 12.282 -8.442 1.00 93.69 130 ASN A C 1
ATOM 1058 O O . ASN A 1 130 ? -28.706 13.180 -9.017 1.00 93.69 130 ASN A O 1
ATOM 1062 N N . THR A 1 131 ? -27.717 12.382 -7.166 1.00 92.00 131 THR A N 1
ATOM 1063 C CA . THR A 1 131 ? -28.042 13.527 -6.309 1.00 92.00 131 THR A CA 1
ATOM 1064 C C . THR A 1 131 ? -26.795 14.329 -5.942 1.00 92.00 131 THR A C 1
ATOM 1066 O O . THR A 1 131 ? -26.487 15.333 -6.583 1.00 92.00 131 THR A O 1
ATOM 1069 N N . LYS A 1 132 ? -26.058 13.899 -4.913 1.00 94.00 132 LYS A N 1
ATOM 1070 C CA . LYS A 1 132 ? -24.945 14.639 -4.307 1.00 94.00 132 LYS A CA 1
ATOM 1071 C C . LYS A 1 132 ? -23.791 14.835 -5.280 1.00 94.00 132 LYS A C 1
ATOM 1073 O O . LYS A 1 132 ? -23.344 15.965 -5.449 1.00 94.00 132 LYS A O 1
ATOM 1078 N N . TYR A 1 133 ? -23.332 13.768 -5.933 1.00 96.25 133 TYR A N 1
ATOM 1079 C CA . TYR A 1 133 ? -22.246 13.864 -6.910 1.00 96.25 133 TYR A CA 1
ATOM 1080 C C . TYR A 1 133 ? -22.624 14.799 -8.060 1.00 96.25 133 TYR A C 1
ATOM 1082 O O . TYR A 1 133 ? -21.891 15.737 -8.363 1.00 96.25 133 TYR A O 1
ATOM 1090 N N . THR A 1 134 ? -23.803 14.588 -8.651 1.00 95.50 134 THR A N 1
ATOM 1091 C CA . THR A 1 134 ? -24.307 15.410 -9.756 1.00 95.50 134 THR A CA 1
ATOM 1092 C C . THR A 1 134 ? -24.397 16.887 -9.371 1.00 95.50 134 THR A C 1
ATOM 1094 O O . THR A 1 134 ? -23.935 17.732 -10.136 1.00 95.50 134 THR A O 1
ATOM 1097 N N . GLY A 1 135 ? -24.881 17.206 -8.167 1.00 93.25 135 GLY A N 1
ATOM 1098 C CA . GLY A 1 135 ? -24.915 18.585 -7.672 1.00 93.25 135 GLY A CA 1
ATOM 1099 C C . GLY A 1 135 ? -23.525 19.216 -7.525 1.00 93.25 135 GLY A C 1
ATOM 1100 O O . GLY A 1 135 ? -23.335 20.375 -7.889 1.00 93.25 135 GLY A O 1
ATOM 1101 N N . ILE A 1 136 ? -22.522 18.450 -7.076 1.00 95.00 136 ILE A N 1
ATOM 1102 C CA . ILE A 1 136 ? -21.135 18.941 -6.984 1.00 95.00 136 ILE A CA 1
ATOM 1103 C C . ILE A 1 136 ? -20.533 19.192 -8.377 1.00 95.00 136 ILE A C 1
ATOM 1105 O O . ILE A 1 136 ? -19.793 20.159 -8.562 1.00 95.00 136 ILE A O 1
ATOM 1109 N N . ILE A 1 137 ? -20.830 18.333 -9.358 1.00 95.81 137 ILE A N 1
ATOM 1110 C CA . ILE A 1 137 ? -20.272 18.442 -10.713 1.00 95.81 137 ILE A CA 1
ATOM 1111 C C . ILE A 1 137 ? -20.938 19.553 -11.531 1.00 95.81 137 ILE A C 1
ATOM 1113 O O . ILE A 1 137 ? -20.231 20.317 -12.191 1.00 95.81 137 ILE A O 1
ATOM 1117 N N . LEU A 1 138 ? -22.272 19.638 -11.515 1.00 91.75 138 LEU A N 1
ATOM 1118 C CA . LEU A 1 138 ? -23.030 20.579 -12.348 1.00 91.75 138 LEU A CA 1
ATOM 1119 C C . LEU A 1 138 ? -23.202 21.958 -11.699 1.00 91.75 138 LEU A C 1
ATOM 1121 O O . LEU A 1 138 ? -23.487 22.921 -12.402 1.00 91.75 138 LEU A O 1
ATOM 1125 N N . GLY A 1 139 ? -23.000 22.076 -10.383 1.00 79.44 139 GLY A N 1
ATOM 1126 C CA . GLY A 1 139 ? -23.185 23.332 -9.651 1.00 79.44 139 GLY A CA 1
ATOM 1127 C C . GLY A 1 139 ? -24.651 23.691 -9.385 1.00 79.44 139 GLY A C 1
ATOM 1128 O O . GLY A 1 139 ? -24.915 24.723 -8.771 1.00 79.44 139 GLY A O 1
ATOM 1129 N N . ASP A 1 140 ? -25.590 22.835 -9.794 1.00 56.78 140 ASP A N 1
ATOM 1130 C CA . ASP A 1 140 ? -27.007 22.956 -9.471 1.00 56.78 140 ASP A CA 1
ATOM 1131 C C . ASP A 1 140 ? -27.282 22.280 -8.128 1.00 56.78 140 ASP A C 1
ATOM 1133 O O . ASP A 1 140 ? -26.995 21.101 -7.924 1.00 56.78 140 ASP A O 1
ATOM 1137 N N . HIS A 1 141 ? -27.849 23.041 -7.197 1.00 43.66 141 HIS A N 1
ATOM 1138 C CA . HIS A 1 141 ? -28.233 22.575 -5.873 1.00 43.66 141 HIS A CA 1
ATOM 1139 C C . HIS A 1 141 ? -29.738 22.252 -5.890 1.00 43.66 141 HIS A C 1
ATOM 1141 O O . HIS A 1 141 ? -30.545 23.107 -5.514 1.00 43.66 141 HIS A O 1
ATOM 1147 N N . PRO A 1 142 ? -30.192 21.046 -6.292 1.00 38.91 142 PRO A N 1
ATOM 1148 C CA . PRO A 1 142 ? -31.482 20.605 -5.804 1.00 38.91 142 PRO A CA 1
ATOM 1149 C C . PRO A 1 142 ? -31.326 20.490 -4.289 1.00 38.91 142 PRO A C 1
ATOM 1151 O O . PRO A 1 142 ? -30.314 19.976 -3.793 1.00 38.91 142 PRO A O 1
ATOM 1154 N N . GLN A 1 143 ? -32.278 21.072 -3.558 1.00 37.09 143 GLN A N 1
ATOM 1155 C CA . GLN A 1 143 ? -32.375 20.969 -2.108 1.00 37.09 143 GLN A CA 1
ATOM 1156 C C . GLN A 1 143 ? -31.971 19.560 -1.703 1.00 37.09 143 GLN A C 1
ATOM 1158 O O . GLN A 1 143 ? -32.554 18.584 -2.175 1.00 37.09 143 GLN A O 1
ATOM 1163 N N . ALA A 1 144 ? -30.916 19.472 -0.897 1.00 35.03 144 ALA A N 1
ATOM 1164 C CA . ALA A 1 144 ? -30.508 18.227 -0.300 1.00 35.03 144 ALA A CA 1
ATOM 1165 C C . ALA A 1 144 ? -31.745 17.624 0.370 1.00 35.03 144 ALA A C 1
ATOM 1167 O O . ALA A 1 144 ? -32.128 18.048 1.457 1.00 35.03 144 ALA A O 1
ATOM 1168 N N . MET A 1 145 ? -32.359 16.615 -0.250 1.00 32.88 145 MET A N 1
ATOM 1169 C CA . MET A 1 145 ? -32.972 15.589 0.564 1.00 32.88 145 MET A CA 1
ATOM 1170 C C . MET A 1 145 ? -31.832 15.103 1.454 1.00 32.88 145 MET A C 1
ATOM 1172 O O . MET A 1 145 ? -30.790 14.653 0.962 1.00 32.88 145 MET A O 1
ATOM 1176 N N . ASN A 1 146 ? -31.985 15.316 2.759 1.00 37.72 146 ASN A N 1
ATOM 1177 C CA . ASN A 1 146 ? -31.213 14.633 3.783 1.00 37.72 146 ASN A CA 1
ATOM 1178 C C . ASN A 1 146 ? -31.530 13.141 3.668 1.00 37.72 146 ASN A C 1
ATOM 1180 O O . ASN A 1 146 ? -32.261 12.571 4.467 1.00 37.72 146 ASN A O 1
ATOM 1184 N N . LEU A 1 147 ? -30.986 12.506 2.640 1.00 39.06 147 LEU A N 1
ATOM 1185 C CA . LEU A 1 147 ? -30.543 11.139 2.753 1.00 39.06 147 LEU A CA 1
ATOM 1186 C C . LEU A 1 147 ? -29.124 11.255 3.297 1.00 39.06 147 LEU A C 1
ATOM 1188 O O . LEU A 1 147 ? -28.142 11.171 2.562 1.00 39.06 147 LEU A O 1
ATOM 1192 N N . ASP A 1 148 ? -29.030 11.508 4.605 1.00 40.88 148 ASP A N 1
ATOM 1193 C CA . ASP A 1 148 ? -27.940 10.921 5.371 1.00 40.88 148 ASP A CA 1
ATOM 1194 C C . ASP A 1 148 ? -28.086 9.418 5.141 1.00 40.88 148 ASP A C 1
ATOM 1196 O O . ASP A 1 148 ? -28.890 8.749 5.794 1.00 40.88 148 ASP A O 1
ATOM 1200 N N . ILE A 1 149 ? -27.399 8.899 4.121 1.00 43.81 149 ILE A N 1
ATOM 1201 C CA . ILE A 1 149 ? -27.276 7.463 3.918 1.00 43.81 149 ILE A CA 1
ATOM 1202 C C . ILE A 1 149 ? -26.482 6.994 5.129 1.00 43.81 149 ILE A C 1
ATOM 1204 O O . ILE A 1 149 ? -25.257 7.072 5.137 1.00 43.81 149 ILE A O 1
ATOM 1208 N N . LYS A 1 150 ? -27.185 6.597 6.192 1.00 39.44 150 LYS A N 1
ATOM 1209 C CA . LYS A 1 150 ? -26.579 5.915 7.328 1.00 39.44 150 LYS A CA 1
ATOM 1210 C C . LYS A 1 150 ? -26.103 4.566 6.792 1.00 39.44 150 LYS A C 1
ATOM 1212 O O . LYS A 1 150 ? -26.960 3.762 6.414 1.00 39.44 150 LYS A O 1
ATOM 1217 N N . PRO A 1 151 ? -24.784 4.315 6.708 1.00 41.81 151 PRO A N 1
ATOM 1218 C CA . PRO A 1 151 ? -24.290 2.978 6.420 1.00 41.81 151 PRO A CA 1
ATOM 1219 C C . PRO A 1 151 ? -24.918 2.023 7.436 1.00 41.81 151 PRO A C 1
ATOM 1221 O O . PRO A 1 151 ? -25.030 2.369 8.615 1.00 41.81 151 PRO A O 1
ATOM 1224 N N . GLN A 1 152 ? -25.390 0.861 6.989 1.00 36.34 152 GLN A N 1
ATOM 1225 C CA . GLN A 1 152 ? -25.857 -0.148 7.933 1.00 36.34 152 GLN A CA 1
ATOM 1226 C C . GLN A 1 152 ? -24.648 -0.680 8.701 1.00 36.34 152 GLN A C 1
ATOM 1228 O O . GLN A 1 152 ? -23.778 -1.323 8.121 1.00 36.34 152 GLN A O 1
ATOM 1233 N N . GLU A 1 153 ? -24.612 -0.406 10.004 1.00 40.53 153 GLU A N 1
ATOM 1234 C CA . GLU A 1 153 ? -23.686 -1.051 10.930 1.00 40.53 153 GLU A CA 1
ATOM 1235 C C . GLU A 1 153 ? -23.997 -2.553 10.989 1.00 40.53 153 GLU A C 1
ATOM 1237 O O . GLU A 1 153 ? -25.152 -2.965 11.159 1.00 40.53 153 GLU A O 1
ATOM 1242 N N . LEU A 1 154 ? -22.963 -3.384 10.860 1.00 35.41 154 LEU A N 1
ATOM 1243 C CA . LEU A 1 154 ? -23.064 -4.824 11.079 1.00 35.41 154 LEU A CA 1
ATOM 1244 C C . LEU A 1 154 ? -23.390 -5.073 12.561 1.00 35.41 154 LEU A C 1
ATOM 1246 O O . LEU A 1 154 ? -22.544 -4.878 13.430 1.00 35.41 154 LEU A O 1
ATOM 1250 N N . LYS A 1 155 ? -24.621 -5.499 12.872 1.00 31.47 155 LYS A N 1
ATOM 1251 C CA . LYS A 1 155 ? -24.987 -5.873 14.248 1.00 31.47 155 LYS A CA 1
ATOM 1252 C C . LYS A 1 155 ? -24.401 -7.247 14.603 1.00 31.47 155 LYS A C 1
ATOM 1254 O O . LYS A 1 155 ? -24.690 -8.210 13.890 1.00 31.47 155 LYS A O 1
ATOM 1259 N N . PRO A 1 156 ? -23.660 -7.387 15.715 1.00 32.75 156 PRO A N 1
ATOM 1260 C CA . PRO A 1 156 ? -23.268 -8.694 16.226 1.00 32.75 156 PRO A CA 1
ATOM 1261 C C . PRO A 1 156 ? -24.483 -9.446 16.796 1.00 32.75 156 PRO A C 1
ATOM 1263 O O . PRO A 1 156 ? -25.356 -8.864 17.442 1.00 32.75 156 PRO A O 1
ATOM 1266 N N . ASN A 1 157 ? -24.545 -10.755 16.539 1.00 30.98 157 ASN A N 1
ATOM 1267 C CA . ASN A 1 157 ? -25.577 -11.647 17.065 1.00 30.98 157 ASN A CA 1
ATOM 1268 C C . ASN A 1 157 ? -25.517 -11.713 18.600 1.00 30.98 157 ASN A C 1
ATOM 1270 O O . ASN A 1 157 ? -24.479 -12.029 19.179 1.00 30.98 157 ASN A O 1
ATOM 1274 N N . ASN A 1 158 ? -26.657 -11.454 19.243 1.00 29.89 158 ASN A N 1
ATOM 1275 C CA . ASN A 1 158 ? -26.831 -11.514 20.692 1.00 29.89 158 ASN A CA 1
ATOM 1276 C C . ASN A 1 158 ? -26.631 -12.943 21.222 1.00 29.89 158 ASN A C 1
ATOM 1278 O O . ASN A 1 158 ? -27.504 -13.795 21.058 1.00 29.89 158 ASN A O 1
ATOM 1282 N N . VAL A 1 159 ? -25.533 -13.173 21.942 1.00 30.81 159 VAL A N 1
ATOM 1283 C CA . VAL A 1 159 ? -25.458 -14.217 22.970 1.00 30.81 159 VAL A CA 1
ATOM 1284 C C . VAL A 1 159 ? -25.574 -13.518 24.318 1.00 30.81 159 VAL A C 1
ATOM 1286 O O . VAL A 1 159 ? -24.721 -12.728 24.710 1.00 30.81 159 VAL A O 1
ATOM 1289 N N . SER A 1 160 ? -26.682 -13.778 25.001 1.00 27.31 160 SER A N 1
ATOM 1290 C CA . SER A 1 160 ? -26.973 -13.293 26.345 1.00 27.31 160 SER A CA 1
ATOM 1291 C C . SER A 1 160 ? -26.015 -13.906 27.366 1.00 27.31 160 SER A C 1
ATOM 1293 O O . SER A 1 160 ? -25.995 -15.128 27.519 1.00 27.31 160 SER A O 1
ATOM 1295 N N . VAL A 1 161 ? -25.299 -13.070 28.119 1.00 26.98 161 VAL A N 1
ATOM 1296 C CA . VAL A 1 161 ? -24.650 -13.471 29.373 1.00 26.98 161 VAL A CA 1
ATOM 1297 C C . VAL A 1 161 ? -25.129 -12.537 30.480 1.00 26.98 161 VAL A C 1
ATOM 1299 O O . VAL A 1 161 ? -25.089 -11.317 30.359 1.00 26.98 161 VAL A O 1
ATOM 1302 N N . SER A 1 162 ? -25.655 -13.160 31.527 1.00 25.25 162 SER A N 1
ATOM 1303 C CA . SER A 1 162 ? -26.219 -12.572 32.737 1.00 25.25 162 SER A CA 1
ATOM 1304 C C . SER A 1 162 ? -25.175 -11.861 33.599 1.00 25.25 162 SER A C 1
ATOM 1306 O O . SER A 1 162 ? -24.079 -12.379 33.804 1.00 25.25 162 SER A O 1
ATOM 1308 N N . GLU A 1 163 ? -25.565 -10.720 34.165 1.00 25.70 163 GLU A N 1
ATOM 1309 C CA . GLU A 1 163 ? -24.801 -9.952 35.150 1.00 25.70 163 GLU A CA 1
ATOM 1310 C C . GLU A 1 163 ? -24.627 -10.696 36.486 1.00 25.70 163 GLU A C 1
ATOM 1312 O O . GLU A 1 163 ? -25.581 -11.242 37.043 1.00 25.70 163 GLU A O 1
ATOM 1317 N N . SER A 1 164 ? -23.436 -10.584 37.078 1.00 22.97 164 SER A N 1
ATOM 1318 C CA . SER A 1 164 ? -23.249 -10.648 38.531 1.00 22.97 164 SER A CA 1
ATOM 1319 C C . SER A 1 164 ? -22.200 -9.624 38.970 1.00 22.97 164 SER A C 1
ATOM 1321 O O . SER A 1 164 ? -21.157 -9.478 38.334 1.00 22.97 164 SER A O 1
ATOM 1323 N N . LYS A 1 165 ? -22.522 -8.893 40.039 1.00 25.50 165 LYS A N 1
ATOM 1324 C CA . LYS A 1 165 ? -21.851 -7.682 40.526 1.00 25.50 165 LYS A CA 1
ATOM 1325 C C . LYS A 1 165 ? -20.542 -7.945 41.292 1.00 25.50 165 LYS A C 1
ATOM 1327 O O . LYS A 1 165 ? -20.471 -8.874 42.084 1.00 25.50 165 LYS A O 1
ATOM 1332 N N . THR A 1 166 ? -19.598 -7.024 41.065 1.00 26.16 166 THR A N 1
ATOM 1333 C CA . THR A 1 166 ? -18.562 -6.426 41.943 1.00 26.16 166 THR A CA 1
ATOM 1334 C C . THR A 1 166 ? -17.905 -7.247 43.052 1.00 26.16 166 THR A C 1
ATOM 1336 O O . THR A 1 166 ? -18.550 -7.542 44.049 1.00 26.16 166 THR A O 1
ATOM 1339 N N . GLU A 1 167 ? -16.571 -7.325 42.991 1.00 22.77 167 GLU A N 1
ATOM 1340 C CA . GLU A 1 167 ? -15.691 -7.050 44.136 1.00 22.77 167 GLU A CA 1
ATOM 1341 C C . GLU A 1 167 ? -14.302 -6.594 43.650 1.00 22.77 167 GLU A C 1
ATOM 1343 O O . GLU A 1 167 ? -13.682 -7.204 42.782 1.00 22.77 167 GLU A O 1
ATOM 1348 N N . THR A 1 168 ? -13.846 -5.461 44.180 1.00 32.78 168 THR A N 1
ATOM 1349 C CA . THR A 1 168 ? -12.517 -4.872 43.981 1.00 32.78 168 THR A CA 1
ATOM 1350 C C . THR A 1 168 ? -11.465 -5.663 44.748 1.00 32.78 168 THR A C 1
ATOM 1352 O O . THR A 1 168 ? -11.511 -5.674 45.977 1.00 32.78 168 THR A O 1
ATOM 1355 N N . GLN A 1 169 ? -10.481 -6.234 44.048 1.00 26.14 169 GLN A N 1
ATOM 1356 C CA . GLN A 1 169 ? -9.192 -6.608 44.633 1.00 26.14 169 GLN A CA 1
ATOM 1357 C C . GLN A 1 169 ? -8.052 -6.329 43.647 1.00 26.14 169 GLN A C 1
ATOM 1359 O O . GLN A 1 169 ? -8.023 -6.859 42.538 1.00 26.14 169 GLN A O 1
ATOM 1364 N N . ASP A 1 170 ? -7.121 -5.482 44.088 1.00 37.16 170 ASP A N 1
ATOM 1365 C CA . ASP A 1 170 ? -5.801 -5.279 43.495 1.00 37.16 170 ASP A CA 1
ATOM 1366 C C . ASP A 1 170 ? -5.053 -6.610 43.415 1.00 37.16 170 ASP A C 1
ATOM 1368 O O . ASP A 1 170 ? -4.717 -7.189 44.449 1.00 37.16 170 ASP A O 1
ATOM 1372 N N . HIS A 1 171 ? -4.740 -7.074 42.203 1.00 29.22 171 HIS A N 1
ATOM 1373 C CA . HIS A 1 171 ? -3.776 -8.147 41.975 1.00 29.22 171 HIS A CA 1
ATOM 1374 C C . HIS A 1 171 ? -3.124 -8.051 40.581 1.00 29.22 171 HIS A C 1
ATOM 1376 O O . HIS A 1 171 ? -3.653 -7.409 39.677 1.00 29.22 171 HIS A O 1
ATOM 1382 N N . PRO A 1 172 ? -1.908 -8.606 40.444 1.00 28.48 172 PRO A N 1
ATOM 1383 C CA . PRO A 1 172 ? -0.806 -8.041 39.672 1.00 28.48 172 PRO A CA 1
ATOM 1384 C C . PRO A 1 172 ? -0.990 -8.195 38.163 1.00 28.48 172 PRO A C 1
ATOM 1386 O O . PRO A 1 172 ? -1.595 -9.158 37.692 1.00 28.48 172 PRO A O 1
ATOM 1389 N N . THR A 1 173 ? -0.393 -7.269 37.412 1.00 32.16 173 THR A N 1
ATOM 1390 C CA . THR A 1 173 ? -0.264 -7.283 35.951 1.00 32.16 173 THR A CA 1
ATOM 1391 C C . THR A 1 173 ? 0.339 -8.604 35.462 1.00 32.16 173 THR A C 1
ATOM 1393 O O . THR A 1 173 ? 1.552 -8.772 35.344 1.00 32.16 173 THR A O 1
ATOM 1396 N N . LYS A 1 174 ? -0.527 -9.575 35.153 1.00 33.34 174 LYS A N 1
ATOM 1397 C CA . LYS A 1 174 ? -0.182 -10.725 34.318 1.00 33.34 174 LYS A CA 1
ATOM 1398 C C . LYS A 1 174 ? 0.064 -10.191 32.910 1.00 33.34 174 LYS A C 1
ATOM 1400 O O . LYS A 1 174 ? -0.873 -9.749 32.253 1.00 33.34 174 LYS A O 1
ATOM 1405 N N . GLY A 1 175 ? 1.328 -10.194 32.489 1.00 34.84 175 GLY A N 1
ATOM 1406 C CA . GLY A 1 175 ? 1.735 -9.772 31.153 1.00 34.84 175 GLY A CA 1
ATOM 1407 C C . GLY A 1 175 ? 0.945 -10.518 30.082 1.00 34.84 175 GLY A C 1
ATOM 1408 O O . GLY A 1 175 ? 0.958 -11.749 30.039 1.00 34.84 175 GLY A O 1
ATOM 1409 N N . CYS A 1 176 ? 0.245 -9.762 29.238 1.00 40.19 176 CYS A N 1
ATOM 1410 C CA . CYS A 1 176 ? -0.294 -10.283 27.992 1.00 40.19 176 CYS A CA 1
ATOM 1411 C C . CYS A 1 176 ? 0.901 -10.706 27.114 1.00 40.19 176 CYS A C 1
ATOM 1413 O O . CYS A 1 176 ? 1.899 -9.979 27.071 1.00 40.19 176 CYS A O 1
ATOM 1415 N N . PRO A 1 177 ? 0.895 -11.896 26.489 1.00 53.47 177 PRO A N 1
ATOM 1416 C CA . PRO A 1 177 ? 1.993 -12.300 25.623 1.00 53.47 177 PRO A CA 1
ATOM 1417 C C . PRO A 1 177 ? 2.096 -11.334 24.436 1.00 53.47 177 PRO A C 1
ATOM 1419 O O . PRO A 1 177 ? 1.159 -11.212 23.654 1.00 53.47 177 PRO A O 1
ATOM 1422 N N . SER A 1 178 ? 3.249 -10.670 24.302 1.00 68.00 178 SER A N 1
ATOM 1423 C CA . SER A 1 178 ? 3.524 -9.713 23.222 1.00 68.00 178 SER A CA 1
ATOM 1424 C C . SER A 1 178 ? 3.228 -10.320 21.848 1.00 68.00 178 SER A C 1
ATOM 1426 O O . SER A 1 178 ? 3.661 -11.449 21.578 1.00 68.00 178 SER A O 1
ATOM 1428 N N . LEU A 1 179 ? 2.583 -9.559 20.963 1.00 83.19 179 LEU A N 1
ATOM 1429 C CA . LEU A 1 179 ? 2.244 -9.986 19.607 1.00 83.19 179 LEU A CA 1
ATOM 1430 C C . LEU A 1 179 ? 3.469 -10.531 18.846 1.00 83.19 179 LEU A C 1
ATOM 1432 O O . LEU A 1 179 ? 4.504 -9.871 18.710 1.00 83.19 179 LEU A O 1
ATOM 1436 N N . ASN A 1 180 ? 3.340 -11.742 18.297 1.00 85.31 180 ASN A N 1
ATOM 1437 C CA . ASN A 1 180 ? 4.380 -12.371 17.484 1.00 85.31 180 ASN A CA 1
ATOM 1438 C C . ASN A 1 180 ? 4.259 -11.977 16.002 1.00 85.31 180 ASN A C 1
ATOM 1440 O O . ASN A 1 180 ? 3.907 -12.788 15.152 1.00 85.31 180 ASN A O 1
ATOM 1444 N N . LEU A 1 181 ? 4.527 -10.713 15.674 1.00 91.38 181 LEU A N 1
ATOM 1445 C CA . LEU A 1 181 ? 4.267 -10.178 14.332 1.00 91.38 181 LEU A CA 1
ATOM 1446 C C . LEU A 1 181 ? 5.081 -10.863 13.212 1.00 91.38 181 LEU A C 1
ATOM 1448 O O . LEU A 1 181 ? 4.598 -10.990 12.090 1.00 91.38 181 LEU A O 1
ATOM 1452 N N . ILE A 1 182 ? 6.271 -11.394 13.516 1.00 90.38 182 ILE A N 1
ATOM 1453 C CA . ILE A 1 182 ? 7.106 -12.101 12.528 1.00 90.38 182 ILE A CA 1
ATOM 1454 C C . ILE A 1 182 ? 6.444 -13.374 11.974 1.00 90.38 182 ILE A C 1
ATOM 1456 O O . ILE A 1 182 ? 6.652 -13.689 10.800 1.00 90.38 182 ILE A O 1
ATOM 1460 N N . SER A 1 183 ? 5.632 -14.094 12.763 1.00 84.56 183 SER A N 1
ATOM 1461 C CA . SER A 1 183 ? 4.917 -15.271 12.247 1.00 84.56 183 SER A CA 1
ATOM 1462 C C . SER A 1 183 ? 3.848 -14.860 11.240 1.00 84.56 183 SER A C 1
ATOM 1464 O O . SER A 1 183 ? 3.763 -15.457 10.175 1.00 84.56 183 SER A O 1
ATOM 1466 N N . TYR A 1 184 ? 3.119 -13.774 11.510 1.00 95.06 184 TYR A N 1
ATOM 1467 C CA . TYR A 1 184 ? 2.129 -13.236 10.576 1.00 95.06 184 TYR A CA 1
ATOM 1468 C C . TYR A 1 184 ? 2.766 -12.742 9.272 1.00 95.06 184 TYR A C 1
ATOM 1470 O O . TYR A 1 184 ? 2.247 -13.032 8.198 1.00 95.06 184 TYR A O 1
ATOM 1478 N N . LEU A 1 185 ? 3.914 -12.060 9.341 1.00 94.88 185 LEU A N 1
ATOM 1479 C CA . LEU A 1 185 ? 4.658 -11.656 8.141 1.00 94.88 185 LEU A CA 1
ATOM 1480 C C . LEU A 1 185 ? 5.139 -12.870 7.333 1.00 94.88 185 LEU A C 1
ATOM 1482 O O . LEU A 1 185 ? 5.071 -12.867 6.106 1.00 94.88 185 LEU A O 1
ATOM 1486 N N . SER A 1 186 ? 5.590 -13.926 8.013 1.00 90.56 186 SER A N 1
ATOM 1487 C CA . SER A 1 186 ? 6.026 -15.166 7.359 1.00 90.56 186 SER A CA 1
ATOM 1488 C C . SER A 1 186 ? 4.862 -15.883 6.667 1.00 90.56 186 SER A C 1
ATOM 1490 O O . SER A 1 186 ? 5.002 -16.315 5.523 1.00 90.56 186 SER A O 1
ATOM 1492 N N . ASP A 1 187 ? 3.701 -15.953 7.319 1.00 89.69 187 ASP A N 1
ATOM 1493 C CA . ASP A 1 187 ? 2.483 -16.540 6.756 1.00 89.69 187 ASP A CA 1
ATOM 1494 C C . ASP A 1 187 ? 1.958 -15.728 5.563 1.00 89.69 187 ASP A C 1
ATOM 1496 O O . ASP A 1 187 ? 1.524 -16.297 4.560 1.00 89.69 187 ASP A O 1
ATOM 1500 N N . PHE A 1 188 ? 2.031 -14.398 5.636 1.00 96.44 188 PHE A N 1
ATOM 1501 C CA . PHE A 1 188 ? 1.685 -13.518 4.522 1.00 96.44 188 PHE A CA 1
ATOM 1502 C C . PHE A 1 188 ? 2.588 -13.769 3.308 1.00 96.44 188 PHE A C 1
ATOM 1504 O O . PHE A 1 188 ? 2.097 -13.977 2.197 1.00 96.44 188 PHE A O 1
ATOM 1511 N N . LEU A 1 189 ? 3.906 -13.851 3.521 1.00 92.56 189 LEU A N 1
ATOM 1512 C CA . LEU A 1 189 ? 4.845 -14.217 2.461 1.00 92.56 189 LEU A CA 1
ATOM 1513 C C . LEU A 1 189 ? 4.561 -15.618 1.902 1.00 92.56 189 LEU A C 1
ATOM 1515 O O . LEU A 1 189 ? 4.657 -15.829 0.693 1.00 92.56 189 LEU A O 1
ATOM 1519 N N . PHE A 1 190 ? 4.162 -16.576 2.741 1.00 87.69 190 PHE A N 1
ATOM 1520 C CA . PHE A 1 190 ? 3.763 -17.899 2.266 1.00 87.69 190 PHE A CA 1
ATOM 1521 C C . PHE A 1 190 ? 2.552 -17.834 1.325 1.00 87.69 190 PHE A C 1
ATOM 1523 O O . PHE A 1 190 ? 2.565 -18.496 0.290 1.00 87.69 190 PHE A O 1
ATOM 1530 N N . LYS A 1 191 ? 1.550 -16.998 1.623 1.00 91.19 191 LYS A N 1
ATOM 1531 C CA . LYS A 1 191 ? 0.382 -16.807 0.748 1.00 91.19 191 LYS A CA 1
ATOM 1532 C C . LYS A 1 191 ? 0.712 -16.143 -0.580 1.00 91.19 191 LYS A C 1
ATOM 1534 O O . LYS A 1 191 ? 0.160 -16.529 -1.609 1.00 91.19 191 LYS A O 1
ATOM 1539 N N . ILE A 1 192 ? 1.641 -15.188 -0.577 1.00 92.75 192 ILE A N 1
ATOM 1540 C CA . ILE A 1 192 ? 2.175 -14.629 -1.825 1.00 92.75 192 ILE A CA 1
ATOM 1541 C C . ILE A 1 192 ? 2.872 -15.732 -2.624 1.00 92.75 192 ILE A C 1
ATOM 1543 O O . ILE A 1 192 ? 2.621 -15.924 -3.811 1.00 92.75 192 ILE A O 1
ATOM 1547 N N . LYS A 1 193 ? 3.728 -16.511 -1.955 1.00 87.94 193 LYS A N 1
ATOM 1548 C CA . LYS A 1 193 ? 4.469 -17.616 -2.568 1.00 87.94 193 LYS A CA 1
ATOM 1549 C C . LYS A 1 193 ? 3.555 -18.699 -3.147 1.00 87.94 193 LYS A C 1
ATOM 1551 O O . LYS A 1 193 ? 3.891 -19.261 -4.187 1.00 87.94 193 LYS A O 1
ATOM 1556 N N . SER A 1 194 ? 2.428 -19.001 -2.503 1.00 86.12 194 SER A N 1
ATOM 1557 C CA . SER A 1 194 ? 1.452 -19.981 -2.992 1.00 86.12 194 SER A CA 1
ATOM 1558 C C . SER A 1 194 ? 0.529 -19.439 -4.087 1.00 86.12 194 SER A C 1
ATOM 1560 O O . SER A 1 194 ? -0.271 -20.205 -4.617 1.00 86.12 194 SER A O 1
ATOM 1562 N N . GLY A 1 195 ? 0.622 -18.147 -4.423 1.00 85.81 195 GLY A N 1
ATOM 1563 C CA . GLY A 1 195 ? -0.259 -17.489 -5.389 1.00 85.81 195 GLY A CA 1
ATOM 1564 C C . GLY A 1 195 ? -1.669 -17.213 -4.859 1.00 85.81 195 GLY A C 1
ATOM 1565 O O . GLY A 1 195 ? -2.563 -16.938 -5.649 1.00 85.81 195 GLY A O 1
ATOM 1566 N N . GLU A 1 196 ? -1.885 -17.303 -3.543 1.00 89.12 196 GLU A N 1
ATOM 1567 C CA . GLU A 1 196 ? -3.165 -16.944 -2.915 1.00 89.12 196 GLU A CA 1
ATOM 1568 C C . GLU A 1 196 ? -3.330 -15.423 -2.809 1.00 89.12 196 GLU A C 1
ATOM 1570 O O . GLU A 1 196 ? -4.445 -14.919 -2.885 1.00 89.12 196 GLU A O 1
ATOM 1575 N N . ILE A 1 197 ? -2.218 -14.701 -2.645 1.00 87.06 197 ILE A N 1
ATOM 1576 C CA . ILE A 1 197 ? -2.175 -13.237 -2.608 1.00 87.06 197 ILE A CA 1
ATOM 1577 C C . ILE A 1 197 ? -1.286 -12.754 -3.752 1.00 87.06 197 ILE A C 1
ATOM 1579 O O . ILE A 1 197 ? -0.116 -13.129 -3.841 1.00 87.06 197 ILE A O 1
ATOM 1583 N N . GLU A 1 198 ? -1.829 -11.908 -4.622 1.00 89.12 198 GLU A N 1
ATOM 1584 C CA . GLU A 1 198 ? -1.071 -11.283 -5.705 1.00 89.12 198 GLU A CA 1
ATOM 1585 C C . GLU A 1 198 ? -0.517 -9.927 -5.254 1.00 89.12 198 GLU A C 1
ATOM 1587 O O . GLU A 1 198 ? -1.255 -9.056 -4.798 1.00 89.12 198 GLU A O 1
ATOM 1592 N N . VAL A 1 199 ? 0.793 -9.729 -5.418 1.00 87.62 199 VAL A N 1
ATOM 1593 C CA . VAL A 1 199 ? 1.459 -8.439 -5.193 1.00 87.62 199 VAL A CA 1
ATOM 1594 C C . VAL A 1 199 ? 2.334 -8.094 -6.391 1.00 87.62 199 VAL A C 1
ATOM 1596 O O . VAL A 1 199 ? 3.014 -8.952 -6.948 1.00 87.62 199 VAL A O 1
ATOM 1599 N N . TYR A 1 200 ? 2.320 -6.828 -6.796 1.00 87.38 200 TYR A N 1
ATOM 1600 C CA . TYR A 1 200 ? 3.012 -6.346 -7.997 1.00 87.38 200 TYR A CA 1
ATOM 1601 C C . TYR A 1 200 ? 3.669 -4.968 -7.822 1.00 87.38 200 TYR A C 1
ATOM 1603 O O . TYR A 1 200 ? 4.344 -4.481 -8.729 1.00 87.38 200 TYR A O 1
ATOM 1611 N N . ASN A 1 201 ? 3.474 -4.320 -6.671 1.00 88.75 201 ASN A N 1
ATOM 1612 C CA . ASN A 1 201 ? 4.142 -3.085 -6.256 1.00 88.75 201 ASN A CA 1
ATOM 1613 C C . ASN A 1 201 ? 4.010 -2.870 -4.731 1.00 88.75 201 ASN A C 1
ATOM 1615 O O . ASN A 1 201 ? 3.328 -3.627 -4.041 1.00 88.75 201 ASN A O 1
ATOM 1619 N N . GLU A 1 202 ? 4.622 -1.808 -4.208 1.00 93.06 202 GLU A N 1
ATOM 1620 C CA . GLU A 1 202 ? 4.643 -1.488 -2.769 1.00 93.06 202 GLU A CA 1
ATOM 1621 C C . GLU A 1 202 ? 3.235 -1.306 -2.189 1.00 93.06 202 GLU A C 1
ATOM 1623 O O . GLU A 1 202 ? 2.907 -1.884 -1.156 1.00 93.06 202 GLU A O 1
ATOM 1628 N N . PHE A 1 203 ? 2.367 -0.608 -2.924 1.00 90.44 203 PHE A N 1
ATOM 1629 C CA . PHE A 1 203 ? 0.975 -0.382 -2.542 1.00 90.44 203 PHE A CA 1
ATOM 1630 C C . PHE A 1 203 ? 0.190 -1.694 -2.411 1.00 90.44 203 PHE A C 1
ATOM 1632 O O . PHE A 1 203 ? -0.528 -1.885 -1.436 1.00 90.44 203 PHE A O 1
ATOM 1639 N N . SER A 1 204 ? 0.351 -2.630 -3.354 1.00 92.00 204 SER A N 1
ATOM 1640 C CA . SER A 1 204 ? -0.302 -3.942 -3.273 1.00 92.00 204 SER A CA 1
ATOM 1641 C C . SER A 1 204 ? 0.164 -4.730 -2.048 1.00 92.00 204 SER A C 1
ATOM 1643 O O . SER A 1 204 ? -0.666 -5.307 -1.359 1.00 92.00 204 SER A O 1
ATOM 1645 N N . VAL A 1 205 ? 1.458 -4.683 -1.702 1.00 96.00 205 VAL A N 1
ATOM 1646 C CA . VAL A 1 205 ? 1.963 -5.331 -0.481 1.00 96.00 205 VAL A CA 1
ATOM 1647 C C . VAL A 1 205 ? 1.341 -4.698 0.759 1.00 96.00 205 VAL A C 1
ATOM 1649 O O . VAL A 1 205 ? 0.868 -5.420 1.629 1.00 96.00 205 VAL A O 1
ATOM 1652 N N . GLN A 1 206 ? 1.311 -3.367 0.833 1.00 97.44 206 GLN A N 1
ATOM 1653 C CA . GLN A 1 206 ? 0.752 -2.636 1.968 1.00 97.44 206 GLN A CA 1
ATOM 1654 C C . GLN A 1 206 ? -0.735 -2.945 2.185 1.00 97.44 206 GLN A C 1
ATOM 1656 O O . GLN A 1 206 ? -1.143 -3.262 3.305 1.00 97.44 206 GLN A O 1
ATOM 1661 N N . PHE A 1 207 ? -1.542 -2.886 1.122 1.00 93.25 207 PHE A N 1
ATOM 1662 C CA . PHE A 1 207 ? -2.979 -3.148 1.199 1.00 93.25 207 PHE A CA 1
ATOM 1663 C C . PHE A 1 207 ? -3.274 -4.602 1.563 1.00 93.25 207 PHE A C 1
ATOM 1665 O O . PHE A 1 207 ? -4.015 -4.852 2.516 1.00 93.25 207 PHE A O 1
ATOM 1672 N N . GLU A 1 208 ? -2.660 -5.553 0.860 1.00 96.94 208 GLU A N 1
ATOM 1673 C CA . GLU A 1 208 ? -2.879 -6.979 1.109 1.00 96.94 208 GLU A CA 1
ATOM 1674 C C . GLU A 1 208 ? -2.394 -7.389 2.503 1.00 96.94 208 GLU A C 1
ATOM 1676 O O . GLU A 1 208 ? -3.070 -8.150 3.195 1.00 96.94 208 GLU A O 1
ATOM 1681 N N . LEU A 1 209 ? -1.264 -6.846 2.973 1.00 98.25 209 LEU A N 1
ATOM 1682 C CA . LEU A 1 209 ? -0.761 -7.131 4.315 1.00 98.25 209 LEU A CA 1
ATOM 1683 C C . LEU A 1 209 ? -1.687 -6.567 5.397 1.00 98.25 209 LEU A C 1
ATOM 1685 O O . LEU A 1 209 ? -1.956 -7.251 6.384 1.00 98.25 209 LEU A O 1
ATOM 1689 N N . ALA A 1 210 ? -2.215 -5.354 5.225 1.00 96.25 210 ALA A N 1
ATOM 1690 C CA . ALA A 1 210 ? -3.168 -4.796 6.179 1.00 96.25 210 ALA A CA 1
ATOM 1691 C C . ALA A 1 210 ? -4.456 -5.623 6.252 1.00 96.25 210 ALA A C 1
ATOM 1693 O O . ALA A 1 210 ? -4.899 -5.942 7.355 1.00 96.25 210 ALA A O 1
ATOM 1694 N N . ILE A 1 211 ? -5.015 -6.031 5.108 1.00 91.75 211 ILE A N 1
ATOM 1695 C CA . ILE A 1 211 ? -6.182 -6.926 5.055 1.00 91.75 211 ILE A CA 1
ATOM 1696 C C . ILE A 1 211 ? -5.857 -8.256 5.746 1.00 91.75 211 ILE A C 1
ATOM 1698 O O . ILE A 1 211 ? -6.603 -8.714 6.614 1.00 91.75 211 ILE A O 1
ATOM 1702 N N . PHE A 1 212 ? -4.710 -8.852 5.414 1.00 96.44 212 PHE A N 1
ATOM 1703 C CA . PHE A 1 212 ? -4.248 -10.112 5.987 1.00 96.44 212 PHE A CA 1
ATOM 1704 C C . PHE A 1 212 ? -4.128 -10.052 7.514 1.00 96.44 212 PHE A C 1
ATOM 1706 O O . PHE A 1 212 ? -4.535 -11.001 8.190 1.00 96.44 212 PHE A O 1
ATOM 1713 N N . LEU A 1 213 ? -3.559 -8.965 8.046 1.00 95.56 213 LEU A N 1
ATOM 1714 C CA . LEU A 1 213 ? -3.375 -8.759 9.481 1.00 95.56 213 LEU A CA 1
ATOM 1715 C C . LEU A 1 213 ? -4.712 -8.500 10.173 1.00 95.56 213 LEU A C 1
ATOM 1717 O O . LEU A 1 213 ? -4.970 -9.100 11.210 1.00 95.56 213 LEU A O 1
ATOM 1721 N N . ARG A 1 214 ? -5.595 -7.679 9.594 1.00 91.62 214 ARG A N 1
ATOM 1722 C CA . ARG A 1 214 ? -6.919 -7.389 10.172 1.00 91.62 214 ARG A CA 1
ATOM 1723 C C . ARG A 1 214 ? -7.807 -8.622 10.258 1.00 91.62 214 ARG A C 1
ATOM 1725 O O . ARG A 1 214 ? -8.550 -8.770 11.215 1.00 91.62 214 ARG A O 1
ATOM 1732 N N . ALA A 1 215 ? -7.676 -9.543 9.308 1.00 90.19 215 ALA A N 1
ATOM 1733 C CA . ALA A 1 215 ? -8.396 -10.812 9.339 1.00 90.19 215 ALA A CA 1
ATOM 1734 C C . ALA A 1 215 ? -7.858 -11.818 10.380 1.00 90.19 215 ALA A C 1
ATOM 1736 O O . ALA A 1 215 ? -8.476 -12.863 10.581 1.00 90.19 215 ALA A O 1
ATOM 1737 N N . ARG A 1 216 ? -6.686 -11.571 10.984 1.00 88.38 216 ARG A N 1
ATOM 1738 C CA . ARG A 1 216 ? -5.966 -12.559 11.810 1.00 88.38 216 ARG A CA 1
ATOM 1739 C C . ARG A 1 216 ? -5.604 -12.094 13.208 1.00 88.38 216 ARG A C 1
ATOM 1741 O O . ARG A 1 216 ? -5.449 -12.939 14.086 1.00 88.38 216 ARG A O 1
ATOM 1748 N N . LEU A 1 217 ? -5.387 -10.800 13.398 1.00 88.75 217 LEU A N 1
ATOM 1749 C CA . LEU A 1 217 ? -5.087 -10.245 14.706 1.00 88.75 217 LEU A CA 1
ATOM 1750 C C . LEU A 1 217 ? -6.369 -10.099 15.520 1.00 88.75 217 LEU A C 1
ATOM 1752 O O . LEU A 1 217 ? -7.449 -9.894 14.976 1.00 88.75 217 LEU A O 1
ATOM 1756 N N . ASP A 1 218 ? -6.222 -10.224 16.836 1.00 85.62 218 ASP A N 1
ATOM 1757 C CA . ASP A 1 218 ? -7.309 -9.992 17.779 1.00 85.62 218 ASP A CA 1
ATOM 1758 C C . ASP A 1 218 ? -7.826 -8.546 17.652 1.00 85.62 218 ASP A C 1
ATOM 1760 O O . ASP A 1 218 ? -7.043 -7.611 17.452 1.00 85.62 218 ASP A O 1
ATOM 1764 N N . ASN A 1 219 ? -9.142 -8.370 17.803 1.00 83.75 219 ASN A N 1
ATOM 1765 C CA . ASN A 1 219 ? -9.836 -7.083 17.722 1.00 83.75 219 ASN A CA 1
ATOM 1766 C C . ASN A 1 219 ? -9.324 -6.041 18.736 1.00 83.75 219 ASN A C 1
ATOM 1768 O O . ASN A 1 219 ? -9.635 -4.858 18.599 1.00 83.75 219 ASN A O 1
ATOM 1772 N N . GLN A 1 220 ? -8.534 -6.447 19.737 1.00 87.88 220 GLN A N 1
ATOM 1773 C CA . GLN A 1 220 ? -7.828 -5.527 20.630 1.00 87.88 220 GLN A CA 1
ATOM 1774 C C . GLN A 1 220 ? -6.807 -4.634 19.899 1.00 87.88 220 GLN A C 1
ATOM 1776 O O . GLN A 1 220 ? -6.472 -3.562 20.407 1.00 87.88 220 GLN A O 1
ATOM 1781 N N . TYR A 1 221 ? -6.306 -5.050 18.729 1.00 92.56 221 TYR A N 1
ATOM 1782 C CA . TYR A 1 221 ? -5.334 -4.288 17.945 1.00 92.56 221 TYR A CA 1
ATOM 1783 C C . TYR A 1 221 ? -6.001 -3.497 16.814 1.00 92.56 221 TYR A C 1
ATOM 1785 O O . TYR A 1 221 ? -6.698 -4.034 15.958 1.00 92.56 221 TYR A O 1
ATOM 1793 N N . LYS A 1 222 ? -5.695 -2.202 16.747 1.00 94.50 222 LYS A N 1
ATOM 1794 C CA . LYS A 1 222 ? -6.015 -1.321 15.621 1.00 94.50 222 LYS A CA 1
ATOM 1795 C C . LYS A 1 222 ? -4.887 -1.387 14.600 1.00 94.50 222 LYS A C 1
ATOM 1797 O O . LYS A 1 222 ? -3.737 -1.147 14.952 1.00 94.50 222 LYS A O 1
ATOM 1802 N N . ILE A 1 223 ? -5.221 -1.651 13.337 1.00 96.88 223 ILE A N 1
ATOM 1803 C CA . ILE A 1 223 ? -4.270 -1.676 12.213 1.00 96.88 223 ILE A CA 1
ATOM 1804 C C . ILE A 1 223 ? -4.599 -0.526 11.266 1.00 96.88 223 ILE A C 1
ATOM 1806 O O . ILE A 1 223 ? -5.694 -0.471 10.699 1.00 96.88 223 ILE A O 1
ATOM 1810 N N . GLN A 1 224 ? -3.670 0.405 11.081 1.00 96.19 224 GLN A N 1
ATOM 1811 C CA . GLN A 1 224 ? -3.885 1.620 10.296 1.00 96.19 224 GLN A CA 1
ATOM 1812 C C . GLN A 1 224 ? -2.751 1.829 9.294 1.00 96.19 224 GLN A C 1
ATOM 1814 O O . GLN A 1 224 ? -1.605 1.498 9.575 1.00 96.19 224 GLN A O 1
ATOM 1819 N N . LEU A 1 225 ? -3.103 2.375 8.132 1.00 96.25 225 LEU A N 1
ATOM 1820 C CA . LEU A 1 225 ? -2.183 2.670 7.036 1.00 96.25 225 LEU A CA 1
ATOM 1821 C C . LEU A 1 225 ? -1.831 4.156 7.020 1.00 96.25 225 LEU A C 1
ATOM 1823 O O . LEU A 1 225 ? -2.675 4.971 7.415 1.00 96.25 225 LEU A O 1
ATOM 1827 N N . GLU A 1 226 ? -0.639 4.487 6.517 1.00 95.75 226 GLU A N 1
ATOM 1828 C CA . GLU A 1 226 ? -0.217 5.862 6.193 1.00 95.75 226 GLU A CA 1
ATOM 1829 C C . GLU A 1 226 ? -0.471 6.833 7.359 1.00 95.75 226 GLU A C 1
ATOM 1831 O O . GLU A 1 226 ? -1.123 7.876 7.223 1.00 95.75 226 GLU A O 1
ATOM 1836 N N . ARG A 1 227 ? -0.071 6.422 8.570 1.00 95.69 227 ARG A N 1
ATOM 1837 C CA . ARG A 1 227 ? -0.330 7.193 9.791 1.00 95.69 227 ARG A CA 1
ATOM 1838 C C . ARG A 1 227 ? 0.853 8.055 10.170 1.00 95.69 227 ARG A C 1
ATOM 1840 O O . ARG A 1 227 ? 1.969 7.567 10.323 1.00 95.69 227 ARG A O 1
ATOM 1847 N N . ASN A 1 228 ? 0.551 9.310 10.491 1.00 96.44 228 ASN A N 1
ATOM 1848 C CA . ASN A 1 228 ? 1.563 10.221 10.991 1.00 96.44 228 ASN A CA 1
ATOM 1849 C C . ASN A 1 228 ? 1.991 9.839 12.415 1.00 96.44 228 ASN A C 1
ATOM 1851 O O . ASN A 1 228 ? 1.144 9.556 13.267 1.00 96.44 228 ASN A O 1
ATOM 1855 N N . ILE A 1 229 ? 3.287 9.941 12.713 1.00 95.56 229 ILE A N 1
ATOM 1856 C CA . ILE A 1 229 ? 3.855 9.726 14.056 1.00 95.56 229 ILE A CA 1
ATOM 1857 C C . ILE A 1 229 ? 3.211 10.603 15.140 1.00 95.56 229 ILE A C 1
ATOM 1859 O O . ILE A 1 229 ? 3.208 10.230 16.312 1.00 95.56 229 ILE A O 1
ATOM 1863 N N . SER A 1 230 ? 2.598 11.735 14.768 1.00 93.44 230 SER A N 1
ATOM 1864 C CA . SER A 1 230 ? 1.855 12.584 15.704 1.00 93.44 230 SER A CA 1
ATOM 1865 C C . SER A 1 230 ? 0.648 11.889 16.333 1.00 93.44 230 SER A C 1
ATOM 1867 O O . SER A 1 230 ? 0.141 12.372 17.335 1.00 93.44 230 SER A O 1
ATOM 1869 N N . LEU A 1 231 ? 0.186 10.760 15.781 1.00 93.69 231 LEU A N 1
ATOM 1870 C CA . LEU A 1 231 ? -0.823 9.911 16.421 1.00 93.69 231 LEU A CA 1
ATOM 1871 C C . LEU A 1 231 ? -0.377 9.413 17.809 1.00 93.69 231 LEU A C 1
ATOM 1873 O O . LEU A 1 231 ? -1.229 9.124 18.652 1.00 93.69 231 LEU A O 1
ATOM 1877 N N . PHE A 1 232 ? 0.933 9.305 18.038 1.00 94.12 232 PHE A N 1
ATOM 1878 C CA . PHE A 1 232 ? 1.546 8.826 19.279 1.00 94.12 232 PHE A CA 1
ATOM 1879 C C . PHE A 1 232 ? 2.270 9.945 20.037 1.00 94.12 232 PHE A C 1
ATOM 1881 O O . PHE A 1 232 ? 3.201 9.671 20.787 1.00 94.12 232 PHE A O 1
ATOM 1888 N N . ASP A 1 233 ? 1.876 11.201 19.801 1.00 92.19 233 ASP A N 1
ATOM 1889 C CA . ASP A 1 233 ? 2.433 12.386 20.465 1.00 92.19 233 ASP A CA 1
ATOM 1890 C C . ASP A 1 233 ? 3.958 12.552 20.274 1.00 92.19 233 ASP A C 1
ATOM 1892 O O . ASP A 1 233 ? 4.644 13.208 21.058 1.00 92.19 233 ASP A O 1
ATOM 1896 N N . LEU A 1 234 ? 4.500 11.981 19.191 1.00 91.94 234 LEU A N 1
ATOM 1897 C CA . LEU A 1 234 ? 5.925 12.033 18.869 1.00 91.94 234 LEU A CA 1
ATOM 1898 C C . LEU A 1 234 ? 6.311 13.358 18.201 1.00 91.94 234 LEU A C 1
ATOM 1900 O O . LEU A 1 234 ? 5.633 13.856 17.294 1.00 91.94 234 LEU A O 1
ATOM 1904 N N . ASN A 1 235 ? 7.447 13.924 18.622 1.00 87.00 235 ASN A N 1
ATOM 1905 C CA . ASN A 1 235 ? 7.944 15.186 18.085 1.00 87.00 235 ASN A CA 1
ATOM 1906 C C . ASN A 1 235 ? 8.583 15.001 16.701 1.00 87.00 235 ASN A C 1
ATOM 1908 O O . ASN A 1 235 ? 9.638 14.389 16.557 1.00 87.00 235 ASN A O 1
ATOM 1912 N N . LYS A 1 236 ? 7.995 15.644 15.689 1.00 80.88 236 LYS A N 1
ATOM 1913 C CA . LYS A 1 236 ? 8.414 15.578 14.282 1.00 80.88 236 LYS A CA 1
ATOM 1914 C C . LYS A 1 236 ? 9.853 16.022 14.007 1.00 80.88 236 LYS A C 1
ATOM 1916 O O . LYS A 1 236 ? 10.375 15.651 12.962 1.00 80.88 236 LYS A O 1
ATOM 1921 N N . SER A 1 237 ? 10.479 16.832 14.865 1.00 85.06 237 SER A N 1
ATOM 1922 C CA . SER A 1 237 ? 11.873 17.261 14.661 1.00 85.06 237 SER A CA 1
ATOM 1923 C C . SER A 1 237 ? 12.897 16.164 14.952 1.00 85.06 237 SER A C 1
ATOM 1925 O O . SER A 1 237 ? 14.042 16.292 14.533 1.00 85.06 237 SER A O 1
ATOM 1927 N N . SER A 1 238 ? 12.499 15.113 15.671 1.00 84.12 238 SER A N 1
ATOM 1928 C CA . SER A 1 238 ? 13.399 14.043 16.116 1.00 84.12 238 SER A CA 1
ATOM 1929 C C . SER A 1 238 ? 13.468 12.856 15.152 1.00 84.12 238 SER A C 1
ATOM 1931 O O . SER A 1 238 ? 14.264 11.950 15.374 1.00 84.12 238 SER A O 1
ATOM 1933 N N . PHE A 1 239 ? 12.654 12.844 14.091 1.00 91.81 239 PHE A N 1
ATOM 1934 C CA . PHE A 1 239 ? 12.501 11.691 13.202 1.00 91.81 239 PHE A CA 1
ATOM 1935 C C . PHE A 1 239 ? 12.916 11.999 11.766 1.00 91.81 239 PHE A C 1
ATOM 1937 O O . PHE A 1 239 ? 12.685 13.096 11.254 1.00 91.81 239 PHE A O 1
ATOM 1944 N N . LEU A 1 240 ? 13.482 10.991 11.099 1.00 90.44 240 LEU A N 1
ATOM 1945 C CA . LEU A 1 240 ? 13.813 11.048 9.671 1.00 90.44 240 LEU A CA 1
ATOM 1946 C C . LEU A 1 240 ? 12.565 11.059 8.782 1.00 90.44 240 LEU A C 1
ATOM 1948 O O . LEU A 1 240 ? 12.539 11.724 7.746 1.00 90.44 240 LEU A O 1
ATOM 1952 N N . LYS A 1 241 ? 11.531 10.319 9.195 1.00 92.69 241 LYS A N 1
ATOM 1953 C CA . LYS A 1 241 ? 10.242 10.196 8.509 1.00 92.69 241 LYS A CA 1
ATOM 1954 C C . LYS A 1 241 ? 9.110 10.622 9.435 1.00 92.69 241 LYS A C 1
ATOM 1956 O O . LYS A 1 241 ? 9.287 10.805 10.636 1.00 92.69 241 LYS A O 1
ATOM 1961 N N . ARG A 1 242 ? 7.935 10.841 8.848 1.00 92.38 242 ARG A N 1
ATOM 1962 C CA . ARG A 1 242 ? 6.742 11.288 9.579 1.00 92.38 242 ARG A CA 1
ATOM 1963 C C . ARG A 1 242 ? 5.544 10.376 9.411 1.00 92.38 242 ARG A C 1
ATOM 1965 O O . ARG A 1 242 ? 4.678 10.432 10.272 1.00 92.38 242 ARG A O 1
ATOM 1972 N N . GLU A 1 243 ? 5.494 9.610 8.333 1.00 94.81 243 GLU A N 1
ATOM 1973 C CA . GLU A 1 243 ? 4.427 8.657 8.046 1.00 94.81 243 GLU A CA 1
ATOM 1974 C C . GLU A 1 243 ? 4.970 7.246 8.251 1.00 94.81 243 GLU A C 1
ATOM 1976 O O . GLU A 1 243 ? 6.141 6.998 7.951 1.00 94.81 243 GLU A O 1
ATOM 1981 N N . MET A 1 244 ? 4.121 6.385 8.803 1.00 97.44 244 MET A N 1
ATOM 1982 C CA . MET A 1 244 ? 4.348 4.955 8.978 1.00 97.44 244 MET A CA 1
ATOM 1983 C C . MET A 1 244 ? 3.467 4.194 7.993 1.00 97.44 244 MET A C 1
ATOM 1985 O O . MET A 1 244 ? 2.262 4.473 7.930 1.00 97.44 244 MET A O 1
ATOM 1989 N N . ASP A 1 245 ? 4.038 3.220 7.285 1.00 97.88 245 ASP A N 1
ATOM 1990 C CA . ASP A 1 245 ? 3.303 2.494 6.244 1.00 97.88 245 ASP A CA 1
ATOM 1991 C C . ASP A 1 245 ? 2.156 1.673 6.849 1.00 97.88 245 ASP A C 1
ATOM 1993 O O . ASP A 1 245 ? 1.003 1.830 6.440 1.00 97.88 245 ASP A O 1
ATOM 1997 N N . ILE A 1 246 ? 2.451 0.832 7.850 1.00 98.56 246 ILE A N 1
ATOM 1998 C CA . ILE A 1 246 ? 1.452 0.119 8.657 1.00 98.56 246 ILE A CA 1
ATOM 1999 C C . ILE A 1 246 ? 1.791 0.262 10.137 1.00 98.56 246 ILE A C 1
ATOM 2001 O O . ILE A 1 246 ? 2.872 -0.123 10.582 1.00 98.56 246 ILE A O 1
ATOM 2005 N N . VAL A 1 247 ? 0.827 0.727 10.929 1.00 98.25 247 VAL A N 1
ATOM 2006 C CA . VAL A 1 247 ? 0.923 0.749 12.389 1.00 98.25 247 VAL A CA 1
ATOM 2007 C C . VAL A 1 247 ? -0.127 -0.154 13.023 1.00 98.25 247 VAL A C 1
ATOM 2009 O O . VAL A 1 247 ? -1.288 -0.160 12.613 1.00 98.25 247 VAL A O 1
ATOM 2012 N N . ILE A 1 248 ? 0.289 -0.912 14.036 1.00 98.06 248 ILE A N 1
ATOM 2013 C CA . ILE A 1 248 ? -0.544 -1.849 14.793 1.00 98.06 248 ILE A CA 1
ATOM 2014 C C . ILE A 1 248 ? -0.441 -1.464 16.258 1.00 98.06 248 ILE A C 1
ATOM 20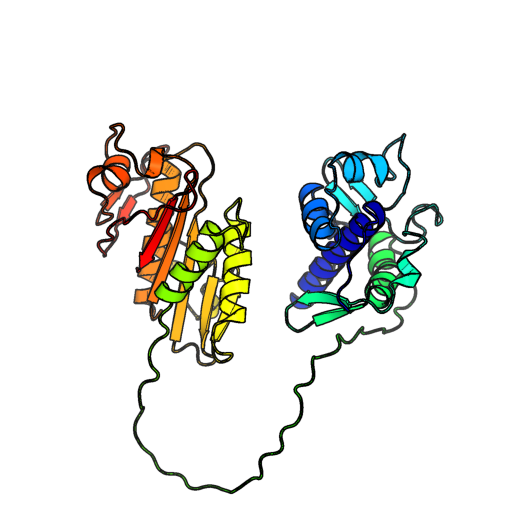16 O O . ILE A 1 248 ? 0.668 -1.391 16.772 1.00 98.06 248 ILE A O 1
ATOM 2020 N N . PHE A 1 249 ? -1.546 -1.204 16.942 1.00 96.75 249 PHE A N 1
ATOM 2021 C CA . PHE A 1 249 ? -1.489 -0.784 18.341 1.00 96.75 249 PHE A CA 1
ATOM 2022 C C . PHE A 1 249 ? -2.740 -1.171 19.112 1.00 96.75 249 PHE A C 1
ATOM 2024 O O . PHE A 1 249 ? -3.824 -1.249 18.538 1.00 96.75 249 PHE A O 1
ATOM 2031 N N . ASP A 1 250 ? -2.595 -1.418 20.407 1.00 94.12 250 ASP A N 1
ATOM 2032 C CA . ASP A 1 250 ? -3.733 -1.661 21.288 1.00 94.12 250 ASP A CA 1
ATOM 2033 C C . ASP A 1 250 ? -4.497 -0.360 21.585 1.00 94.12 250 ASP A C 1
ATOM 2035 O O . ASP A 1 250 ? -4.019 0.747 21.330 1.00 94.12 250 ASP A O 1
ATOM 2039 N N . GLU A 1 251 ? -5.700 -0.458 22.152 1.00 90.88 251 GLU A N 1
ATOM 2040 C CA . GLU A 1 251 ? -6.512 0.730 22.443 1.00 90.88 251 GLU A CA 1
ATOM 2041 C C . GLU A 1 251 ? -5.799 1.747 23.351 1.00 90.88 251 GLU A C 1
ATOM 2043 O O . GLU A 1 251 ? -5.941 2.957 23.148 1.00 90.88 251 GLU A O 1
ATOM 2048 N N . SER A 1 252 ? -4.980 1.266 24.291 1.00 92.00 252 SER A N 1
ATOM 2049 C CA . SER A 1 252 ? -4.218 2.114 25.210 1.00 92.00 252 SER A CA 1
ATOM 2050 C C . SER A 1 252 ? -2.942 2.718 24.601 1.00 92.00 252 SER A C 1
ATOM 2052 O O . SER A 1 252 ? -2.341 3.603 25.211 1.00 92.00 252 SER A O 1
ATOM 2054 N N . LYS A 1 253 ? -2.531 2.277 23.399 1.00 92.69 253 LYS A N 1
ATOM 2055 C CA . LYS A 1 253 ? -1.247 2.593 22.738 1.00 92.69 253 LYS A CA 1
ATOM 2056 C C . LYS A 1 253 ? -0.006 2.190 23.555 1.00 92.69 253 LYS A C 1
ATOM 2058 O O . LYS A 1 253 ? 1.101 2.699 23.309 1.00 92.69 253 LYS A O 1
ATOM 2063 N N . SER A 1 254 ? -0.184 1.297 24.528 1.00 90.38 254 SER A N 1
ATOM 2064 C CA . SER A 1 254 ? 0.894 0.734 25.341 1.00 90.38 254 SER A CA 1
ATOM 2065 C C . SER A 1 254 ? 1.702 -0.290 24.547 1.00 90.38 254 SER A C 1
ATOM 2067 O O . SER A 1 254 ? 2.931 -0.282 24.612 1.00 90.38 254 SER A O 1
ATOM 2069 N N . GLU A 1 255 ? 1.027 -1.080 23.712 1.00 93.81 255 GLU A N 1
ATOM 2070 C CA . GLU A 1 255 ? 1.648 -1.941 22.719 1.00 93.81 255 GLU A CA 1
ATOM 2071 C C . GLU A 1 255 ? 1.459 -1.331 21.341 1.00 93.81 255 GLU A C 1
ATOM 2073 O O . GLU A 1 255 ? 0.337 -1.079 20.902 1.00 93.81 255 GLU A O 1
ATOM 2078 N N . LYS A 1 256 ? 2.567 -1.095 20.642 1.00 95.69 256 LYS A N 1
ATOM 2079 C CA . LYS A 1 256 ? 2.533 -0.523 19.299 1.00 95.69 256 LYS A CA 1
ATOM 2080 C C . LYS A 1 256 ? 3.684 -1.038 18.455 1.00 95.69 256 LYS A C 1
ATOM 2082 O O . LYS A 1 256 ? 4.816 -1.141 18.920 1.00 95.69 256 LYS A O 1
ATOM 2087 N N . TYR A 1 257 ? 3.373 -1.361 17.214 1.00 97.50 257 TYR A N 1
ATOM 2088 C CA . TYR A 1 257 ? 4.257 -1.988 16.251 1.00 97.50 257 TYR A CA 1
ATOM 2089 C C . TYR A 1 257 ? 4.187 -1.216 14.942 1.00 97.50 257 TYR A C 1
ATOM 2091 O O . TYR A 1 257 ? 3.129 -0.699 14.582 1.00 97.50 257 TYR A O 1
ATOM 2099 N N . CYS A 1 258 ? 5.302 -1.162 14.224 1.00 98.31 258 CYS A N 1
ATOM 2100 C CA . CYS A 1 258 ? 5.375 -0.535 12.911 1.00 98.31 258 CYS A CA 1
ATOM 2101 C C . CYS A 1 258 ? 5.914 -1.535 11.891 1.00 98.31 258 CYS A C 1
ATOM 2103 O O . CYS A 1 258 ? 6.846 -2.282 12.194 1.00 98.31 258 CYS A O 1
ATOM 2105 N N . ILE A 1 259 ? 5.337 -1.545 10.695 1.00 98.75 259 ILE A N 1
ATOM 2106 C CA . ILE A 1 259 ? 5.886 -2.250 9.540 1.00 98.75 259 ILE A CA 1
ATOM 2107 C C . ILE A 1 259 ? 6.113 -1.213 8.449 1.00 98.75 259 ILE A C 1
ATOM 2109 O O . ILE A 1 259 ? 5.160 -0.562 8.029 1.00 98.75 259 ILE A O 1
ATOM 2113 N N . GLU A 1 260 ? 7.357 -1.084 8.011 1.00 98.69 260 GLU A N 1
ATOM 2114 C CA . GLU A 1 260 ? 7.750 -0.326 6.823 1.00 98.69 260 GLU A CA 1
ATOM 2115 C C . GLU A 1 260 ? 7.917 -1.293 5.650 1.00 98.69 260 GLU A C 1
ATOM 2117 O O . GLU A 1 260 ? 8.300 -2.456 5.836 1.00 98.69 260 GLU A O 1
ATOM 2122 N N . ILE A 1 261 ? 7.545 -0.853 4.450 1.00 98.62 261 ILE A N 1
ATOM 2123 C CA . ILE A 1 261 ? 7.434 -1.710 3.274 1.00 98.62 261 ILE A CA 1
ATOM 2124 C C . ILE A 1 261 ? 8.234 -1.115 2.124 1.00 98.62 261 ILE A C 1
ATOM 2126 O O . ILE A 1 261 ? 8.111 0.056 1.760 1.00 98.62 261 ILE A O 1
ATOM 2130 N N . LYS A 1 262 ? 9.022 -1.973 1.478 1.00 97.50 262 LYS A N 1
ATOM 2131 C CA . LYS A 1 262 ? 9.740 -1.646 0.249 1.00 97.50 262 LYS A CA 1
ATOM 2132 C C . LYS A 1 262 ? 9.479 -2.691 -0.821 1.00 97.50 262 LYS A C 1
ATOM 2134 O O . LYS A 1 262 ? 9.820 -3.864 -0.671 1.00 97.50 262 LYS A O 1
ATOM 2139 N N . TYR A 1 263 ? 8.942 -2.244 -1.953 1.00 95.12 263 TYR A N 1
ATOM 2140 C CA . TYR A 1 263 ? 8.910 -3.032 -3.189 1.00 95.12 263 TYR A CA 1
ATOM 2141 C C . TYR A 1 263 ? 9.658 -2.262 -4.278 1.00 95.12 263 TYR A C 1
ATOM 2143 O O . TYR A 1 263 ? 9.046 -1.576 -5.106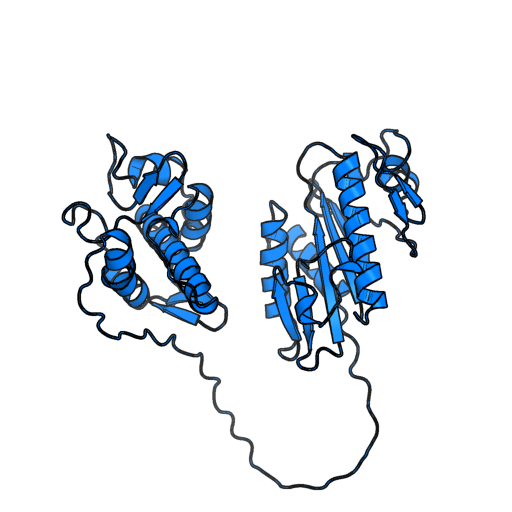 1.00 95.12 263 TYR A O 1
ATOM 2151 N N . PRO A 1 264 ? 10.998 -2.286 -4.253 1.00 89.88 264 PRO A N 1
ATOM 2152 C CA . PRO A 1 264 ? 11.778 -1.511 -5.191 1.00 89.88 264 PRO A CA 1
ATOM 2153 C C . PRO A 1 264 ? 11.580 -1.989 -6.635 1.00 89.88 264 PRO A C 1
ATOM 2155 O O . PRO A 1 264 ? 11.798 -3.157 -6.967 1.00 89.88 264 PRO A O 1
ATOM 2158 N N . ASN A 1 265 ? 11.213 -1.056 -7.514 1.00 74.44 265 ASN A N 1
ATOM 2159 C CA . ASN A 1 265 ? 11.065 -1.298 -8.950 1.00 74.44 265 ASN A CA 1
ATOM 2160 C C . ASN A 1 265 ? 12.390 -1.062 -9.692 1.00 74.44 265 ASN A C 1
ATOM 2162 O O . ASN A 1 265 ? 13.295 -0.410 -9.183 1.00 74.44 265 ASN A O 1
ATOM 2166 N N . ASN A 1 266 ? 12.522 -1.587 -10.912 1.00 72.50 266 ASN A N 1
ATOM 2167 C CA . ASN A 1 266 ? 13.773 -1.580 -11.685 1.00 72.50 266 ASN A CA 1
ATOM 2168 C C . ASN A 1 266 ? 14.508 -0.220 -11.719 1.00 72.50 266 ASN A C 1
ATOM 2170 O O . ASN A 1 266 ? 13.947 0.793 -12.133 1.00 72.50 266 ASN A O 1
ATOM 2174 N N . GLY A 1 267 ? 15.809 -0.237 -11.400 1.00 83.06 267 GLY A N 1
ATOM 2175 C CA . GLY A 1 267 ? 16.718 0.911 -11.525 1.00 83.06 267 GLY A CA 1
ATOM 2176 C C . GLY A 1 267 ? 17.244 1.420 -10.183 1.00 83.06 267 GLY A C 1
ATOM 2177 O O . GLY A 1 267 ? 16.908 0.879 -9.147 1.00 83.06 267 GLY A O 1
ATOM 2178 N N . GLN A 1 268 ? 18.133 2.418 -10.190 1.00 87.81 268 GLN A N 1
ATOM 2179 C CA . GLN A 1 268 ? 18.619 3.131 -8.987 1.00 87.81 268 GLN A CA 1
ATOM 2180 C C . GLN A 1 268 ? 18.942 2.250 -7.754 1.00 87.81 268 GLN A C 1
ATOM 2182 O O . GLN A 1 268 ? 18.727 2.659 -6.616 1.00 87.81 268 GLN A O 1
ATOM 2187 N N . TYR A 1 269 ? 19.474 1.042 -7.970 1.00 91.56 269 TYR A N 1
ATOM 2188 C CA . TYR A 1 269 ? 19.653 0.032 -6.920 1.00 91.56 269 TYR A CA 1
ATOM 2189 C C . TYR A 1 269 ? 20.360 0.542 -5.657 1.00 91.56 269 TYR A C 1
ATOM 2191 O O . TYR A 1 269 ? 19.858 0.260 -4.571 1.00 91.56 269 TYR A O 1
ATOM 2199 N N . PRO A 1 270 ? 21.457 1.326 -5.749 1.00 92.38 270 PRO A N 1
ATOM 2200 C CA . PRO A 1 270 ? 22.100 1.867 -4.558 1.00 92.38 270 PRO A CA 1
ATOM 2201 C C . PRO A 1 270 ? 21.183 2.795 -3.753 1.00 92.38 270 PRO A C 1
ATOM 2203 O O . PRO A 1 270 ? 21.148 2.700 -2.533 1.00 92.38 270 PRO A O 1
ATOM 2206 N N . GLU A 1 271 ? 20.417 3.666 -4.413 1.00 91.88 271 GLU A N 1
ATOM 2207 C CA . GLU A 1 271 ? 19.507 4.595 -3.727 1.00 91.88 271 GLU A CA 1
ATOM 2208 C C . GLU A 1 271 ? 18.342 3.860 -3.072 1.00 91.88 271 GLU A C 1
ATOM 2210 O O . GLU A 1 271 ? 17.941 4.198 -1.964 1.00 91.88 271 GLU A O 1
ATOM 2215 N N . GLN A 1 272 ? 17.837 2.807 -3.714 1.00 93.69 272 GLN A N 1
ATOM 2216 C CA . GLN A 1 272 ? 16.780 1.981 -3.134 1.00 93.69 272 GLN A CA 1
ATOM 2217 C C . GLN A 1 272 ? 17.284 1.172 -1.932 1.00 93.69 272 GLN A C 1
ATOM 2219 O O . GLN A 1 272 ? 16.609 1.112 -0.911 1.00 93.69 272 GLN A O 1
ATOM 2224 N N . MET A 1 273 ? 18.501 0.624 -2.005 1.00 95.44 273 MET A N 1
ATOM 2225 C CA . MET A 1 273 ? 19.169 0.017 -0.847 1.00 95.44 273 MET A CA 1
ATOM 2226 C C . MET A 1 273 ? 19.371 1.029 0.286 1.00 95.44 273 MET A C 1
ATOM 2228 O O . MET A 1 273 ? 19.175 0.698 1.451 1.00 95.44 273 MET A O 1
ATOM 2232 N N . PHE A 1 274 ? 19.737 2.270 -0.044 1.00 95.38 274 PHE A N 1
ATOM 2233 C CA . PHE A 1 274 ? 19.902 3.329 0.948 1.00 95.38 274 PHE A CA 1
ATOM 2234 C C . PHE A 1 274 ? 18.563 3.740 1.572 1.00 95.38 274 PHE A C 1
ATOM 2236 O O . PHE A 1 274 ? 18.518 3.996 2.771 1.00 95.38 274 PHE A O 1
ATOM 2243 N N . SER A 1 275 ? 17.472 3.743 0.797 1.00 95.19 275 SER A N 1
ATOM 2244 C CA . SER A 1 275 ? 16.114 3.958 1.313 1.00 95.19 275 SER A CA 1
ATOM 2245 C C . SER A 1 275 ? 15.733 2.905 2.348 1.00 95.19 275 SER A C 1
ATOM 2247 O O . SER A 1 275 ? 15.330 3.291 3.435 1.00 95.19 275 SER A O 1
ATOM 2249 N N . ILE A 1 276 ? 15.968 1.617 2.070 1.00 97.56 276 ILE A N 1
ATOM 2250 C CA . ILE A 1 276 ? 15.730 0.531 3.041 1.00 97.56 276 ILE A CA 1
ATOM 2251 C C . ILE A 1 276 ? 16.484 0.811 4.352 1.00 97.56 276 ILE A C 1
ATOM 2253 O O . ILE A 1 276 ? 15.943 0.661 5.442 1.00 97.56 276 ILE A O 1
ATOM 2257 N N . CYS A 1 277 ? 17.734 1.285 4.276 1.00 97.69 277 CYS A N 1
ATOM 2258 C CA . CYS A 1 277 ? 18.480 1.662 5.477 1.00 97.69 277 CYS A CA 1
ATOM 2259 C C . CYS A 1 277 ? 17.845 2.849 6.228 1.00 97.69 277 CYS A C 1
ATOM 2261 O O . CYS A 1 277 ? 17.856 2.859 7.458 1.00 97.69 277 CYS A O 1
ATOM 2263 N N . LYS A 1 278 ? 17.289 3.847 5.524 1.00 97.12 278 LYS A N 1
ATOM 2264 C CA . LYS A 1 278 ? 16.563 4.962 6.163 1.00 97.12 278 LYS A CA 1
ATOM 2265 C C . LYS A 1 278 ? 15.312 4.484 6.887 1.00 97.12 278 LYS A C 1
ATOM 2267 O O . LYS A 1 278 ? 15.041 4.982 7.977 1.00 97.12 278 LYS A O 1
ATOM 2272 N N . ASP A 1 279 ? 14.589 3.537 6.301 1.00 98.12 279 ASP A N 1
ATOM 2273 C CA . ASP A 1 279 ? 13.386 2.963 6.899 1.00 98.12 279 ASP A CA 1
ATOM 2274 C C . ASP A 1 279 ? 13.747 2.196 8.179 1.00 98.12 279 ASP A C 1
ATOM 2276 O O . ASP A 1 279 ? 13.190 2.478 9.237 1.00 98.12 279 ASP A O 1
ATOM 2280 N N . ILE A 1 280 ? 14.810 1.383 8.156 1.00 98.44 280 ILE A N 1
ATOM 2281 C CA . ILE A 1 280 ? 15.361 0.743 9.365 1.00 98.44 280 ILE A CA 1
ATOM 2282 C C . ILE A 1 280 ? 15.725 1.778 10.436 1.00 98.44 280 ILE A C 1
ATOM 2284 O O . ILE A 1 280 ? 15.364 1.604 11.598 1.00 98.44 280 ILE A O 1
ATOM 2288 N N . LYS A 1 281 ? 16.404 2.877 10.077 1.00 98.12 281 LYS A N 1
ATOM 2289 C CA . LYS A 1 281 ? 16.736 3.910 11.070 1.00 98.12 281 LYS A CA 1
ATOM 2290 C C . LYS A 1 281 ? 15.497 4.565 11.660 1.00 98.12 281 LYS A C 1
ATOM 2292 O O . LYS A 1 281 ? 15.452 4.847 12.853 1.00 98.12 281 LYS A O 1
ATOM 2297 N N . PHE A 1 282 ? 14.508 4.850 10.828 1.00 98.00 282 PHE A N 1
ATOM 2298 C CA . PHE A 1 282 ? 13.250 5.400 11.300 1.00 98.00 282 PHE A CA 1
ATOM 2299 C C . PHE A 1 282 ? 12.569 4.445 12.292 1.00 98.00 282 PHE A C 1
ATOM 2301 O O . PHE A 1 282 ? 12.089 4.884 13.336 1.00 98.00 282 PHE A O 1
ATOM 2308 N N . LEU A 1 283 ? 12.614 3.140 12.028 1.00 98.19 283 LEU A N 1
ATOM 2309 C CA . LEU A 1 283 ? 12.116 2.124 12.948 1.00 98.19 283 LEU A CA 1
ATOM 2310 C C . LEU A 1 283 ? 12.914 2.059 14.265 1.00 98.19 283 LEU A C 1
ATOM 2312 O O . LEU A 1 283 ? 12.288 1.902 15.314 1.00 98.19 283 LEU A O 1
ATOM 2316 N N . GLU A 1 284 ? 14.244 2.240 14.245 1.00 97.94 284 GLU A N 1
ATOM 2317 C CA . GLU A 1 284 ? 15.060 2.389 15.470 1.00 97.94 284 GLU A CA 1
ATOM 2318 C C . GLU A 1 284 ? 14.553 3.584 16.299 1.00 97.94 284 GLU A C 1
ATOM 2320 O O . GLU A 1 284 ? 14.263 3.442 17.487 1.00 97.94 284 GLU A O 1
ATOM 2325 N N . GLN A 1 285 ? 14.341 4.740 15.655 1.00 97.44 285 GLN A N 1
ATOM 2326 C CA . GLN A 1 285 ? 13.827 5.945 16.319 1.00 97.44 285 GLN A CA 1
ATOM 2327 C C . GLN A 1 285 ? 12.447 5.711 16.946 1.00 97.44 285 GLN A C 1
ATOM 2329 O O . GLN A 1 285 ? 12.171 6.209 18.036 1.00 97.44 285 GLN A O 1
ATOM 2334 N N . LEU A 1 286 ? 11.562 4.955 16.288 1.00 97.31 286 LEU A N 1
ATOM 2335 C CA . LEU A 1 286 ? 10.251 4.619 16.851 1.00 97.31 286 LEU A CA 1
ATOM 2336 C C . LEU A 1 286 ? 10.382 3.755 18.113 1.00 97.31 286 LEU A C 1
ATOM 2338 O O . LEU A 1 286 ? 9.666 3.993 19.089 1.00 97.31 286 LEU A O 1
ATOM 2342 N N . GLN A 1 287 ? 11.298 2.784 18.129 1.00 95.88 287 GLN A N 1
ATOM 2343 C CA . GLN A 1 287 ? 11.518 1.930 19.301 1.00 95.88 287 GLN A CA 1
ATOM 2344 C C . GLN A 1 287 ? 12.118 2.686 20.481 1.00 95.88 287 GLN A C 1
ATOM 2346 O O . GLN A 1 287 ? 11.657 2.517 21.610 1.00 95.88 287 GLN A O 1
ATOM 2351 N N . GLU A 1 288 ? 13.063 3.592 20.225 1.00 95.19 288 GLU A N 1
ATOM 2352 C CA . GLU A 1 288 ? 13.583 4.511 21.246 1.00 95.19 288 GLU A CA 1
ATOM 2353 C C . GLU A 1 288 ? 12.469 5.345 21.900 1.00 95.19 288 GLU A C 1
ATOM 2355 O O . GLU A 1 288 ? 12.583 5.741 23.059 1.00 95.19 288 GLU A O 1
ATOM 2360 N N . HIS A 1 289 ? 11.363 5.562 21.182 1.00 95.00 289 HIS A N 1
ATOM 2361 C CA . HIS A 1 289 ? 10.187 6.291 21.651 1.00 95.00 289 HIS A CA 1
ATOM 2362 C C . HIS A 1 289 ? 9.008 5.371 22.021 1.00 95.00 289 HIS A C 1
ATOM 2364 O O . HIS A 1 289 ? 7.842 5.777 22.014 1.00 95.00 289 HIS A O 1
ATOM 2370 N N . GLY A 1 290 ? 9.305 4.126 22.398 1.00 94.19 290 GLY A N 1
ATOM 2371 C CA . GLY A 1 290 ? 8.358 3.227 23.051 1.00 94.19 290 GLY A CA 1
ATOM 2372 C C . GLY A 1 290 ? 7.499 2.389 22.107 1.00 94.19 290 GLY A C 1
ATOM 2373 O O . GLY A 1 290 ? 6.461 1.882 22.542 1.00 94.19 290 GLY A O 1
ATOM 2374 N N . PHE A 1 291 ? 7.878 2.242 20.834 1.00 96.31 291 PHE A N 1
ATOM 2375 C CA . PHE A 1 291 ? 7.356 1.146 20.014 1.00 96.31 291 PHE A CA 1
ATOM 2376 C C . PHE A 1 291 ? 7.913 -0.194 20.494 1.00 96.31 291 PHE A C 1
ATOM 2378 O O . PHE A 1 291 ? 9.091 -0.313 20.810 1.00 96.31 291 PHE A O 1
ATOM 2385 N N . SER A 1 292 ? 7.043 -1.199 20.562 1.00 94.69 292 SER A N 1
ATOM 2386 C CA . SER A 1 292 ? 7.335 -2.507 21.144 1.00 94.69 292 SER A CA 1
ATOM 2387 C C . SER A 1 292 ? 8.270 -3.325 20.254 1.00 94.69 292 SER A C 1
ATOM 2389 O O . SER A 1 292 ? 9.309 -3.785 20.716 1.00 94.69 292 SER A O 1
ATOM 2391 N N . LYS A 1 293 ? 7.894 -3.525 18.984 1.00 92.25 293 LYS A N 1
ATOM 2392 C CA . LYS A 1 293 ? 8.731 -4.129 17.933 1.00 92.25 293 LYS A CA 1
ATOM 2393 C C . LYS A 1 293 ? 8.357 -3.532 16.586 1.00 92.25 293 LYS A C 1
ATOM 2395 O O . LYS A 1 293 ? 7.186 -3.242 16.348 1.00 92.25 293 LYS A O 1
ATOM 2400 N N . SER A 1 294 ? 9.326 -3.434 15.690 1.00 96.38 294 SER A N 1
ATOM 2401 C CA . SER A 1 294 ? 9.112 -2.915 14.342 1.00 96.38 294 SER A CA 1
ATOM 2402 C C . SER A 1 294 ? 9.782 -3.803 13.306 1.00 96.38 294 SER A C 1
ATOM 2404 O O . SER A 1 294 ? 10.712 -4.541 13.630 1.00 96.38 294 SER A O 1
ATOM 2406 N N . TYR A 1 295 ? 9.292 -3.755 12.072 1.00 98.19 295 TYR A N 1
ATOM 2407 C CA . TYR A 1 295 ? 9.765 -4.614 10.995 1.00 98.19 295 TYR A CA 1
ATOM 2408 C C . TYR A 1 295 ? 9.911 -3.833 9.697 1.00 98.19 295 TYR A C 1
ATOM 2410 O O . TYR A 1 295 ? 9.027 -3.072 9.327 1.00 98.19 295 TYR A O 1
ATOM 2418 N N . GLU A 1 296 ? 10.997 -4.081 8.982 1.00 98.50 296 GLU A N 1
ATOM 2419 C CA . GLU A 1 296 ? 11.136 -3.702 7.577 1.00 98.50 296 GLU A CA 1
ATOM 2420 C C . GLU A 1 296 ? 10.823 -4.939 6.722 1.00 98.50 296 GLU A C 1
ATOM 2422 O O . GLU A 1 296 ? 11.435 -6.002 6.900 1.00 98.50 296 GLU A O 1
ATOM 2427 N N . LEU A 1 297 ? 9.855 -4.814 5.812 1.00 98.69 297 LEU A N 1
ATOM 2428 C CA . LEU A 1 297 ? 9.470 -5.841 4.848 1.00 98.69 297 LEU A CA 1
ATOM 2429 C C . LEU A 1 297 ? 9.892 -5.414 3.442 1.00 98.69 297 LEU A C 1
ATOM 2431 O O . LEU A 1 297 ? 9.309 -4.507 2.852 1.00 98.69 297 LEU A O 1
ATOM 2435 N N . VAL A 1 298 ? 10.848 -6.135 2.860 1.00 98.19 298 VAL A N 1
ATOM 2436 C CA . VAL A 1 298 ? 11.336 -5.859 1.503 1.00 98.19 298 VAL A CA 1
ATOM 2437 C C . VAL A 1 298 ? 10.968 -7.004 0.571 1.00 98.19 298 VAL A C 1
ATOM 2439 O O . VAL A 1 298 ? 11.272 -8.156 0.875 1.00 98.19 298 VAL A O 1
ATOM 2442 N N . ILE A 1 299 ? 10.381 -6.706 -0.588 1.00 96.44 299 ILE A N 1
ATOM 2443 C CA . ILE A 1 299 ? 10.142 -7.678 -1.667 1.00 96.44 299 ILE A CA 1
ATOM 2444 C C . ILE A 1 299 ? 10.797 -7.171 -2.951 1.00 96.44 299 ILE A C 1
ATOM 2446 O O . ILE A 1 299 ? 10.526 -6.065 -3.402 1.00 96.44 299 ILE A O 1
ATOM 2450 N N . VAL A 1 300 ? 11.672 -7.977 -3.553 1.00 94.56 300 VAL A N 1
ATOM 2451 C CA . VAL A 1 300 ? 12.466 -7.592 -4.728 1.00 94.56 300 VAL A CA 1
ATOM 2452 C C . VAL A 1 300 ? 12.311 -8.603 -5.855 1.00 94.56 300 VAL A C 1
ATOM 2454 O O . VAL A 1 300 ? 12.314 -9.810 -5.618 1.00 94.56 300 VAL A O 1
ATOM 2457 N N . SER A 1 301 ? 12.252 -8.112 -7.092 1.00 90.50 301 SER A N 1
ATOM 2458 C CA . SER A 1 301 ? 12.253 -8.937 -8.312 1.00 90.50 301 SER A CA 1
ATOM 2459 C C . SER A 1 301 ? 13.620 -9.026 -8.998 1.00 90.50 301 SER A C 1
ATOM 2461 O O . SER A 1 301 ? 13.829 -9.837 -9.894 1.00 90.50 301 SER A O 1
ATOM 2463 N N . SER A 1 302 ? 14.577 -8.186 -8.594 1.00 90.44 302 SER A N 1
ATOM 2464 C CA . SER A 1 302 ? 15.891 -8.099 -9.231 1.00 90.44 302 SER A CA 1
ATOM 2465 C C . SER A 1 302 ? 16.968 -8.790 -8.406 1.00 90.44 302 SER A C 1
ATOM 2467 O O . SER A 1 302 ? 17.144 -8.531 -7.213 1.00 90.44 302 SER A O 1
ATOM 2469 N N . ASP A 1 303 ? 17.764 -9.619 -9.074 1.00 89.50 303 ASP A N 1
ATOM 2470 C 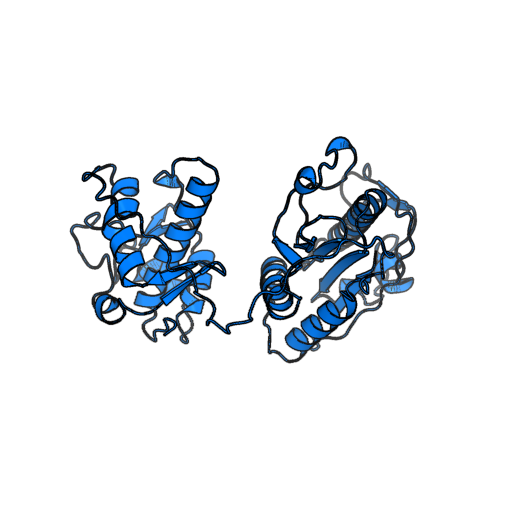CA . ASP A 1 303 ? 18.894 -10.314 -8.464 1.00 89.50 303 ASP A CA 1
ATOM 2471 C C . ASP A 1 303 ? 20.017 -9.382 -7.988 1.00 89.50 303 ASP A C 1
ATOM 2473 O O . ASP A 1 303 ? 20.836 -9.751 -7.142 1.00 89.50 303 ASP A O 1
ATOM 2477 N N . LEU A 1 304 ? 19.999 -8.131 -8.451 1.00 91.12 304 LEU A N 1
ATOM 2478 C CA . LEU A 1 304 ? 20.928 -7.084 -8.055 1.00 91.12 304 LEU A CA 1
ATOM 2479 C C . LEU A 1 304 ? 20.779 -6.689 -6.583 1.00 91.12 304 LEU A C 1
ATOM 2481 O O . LEU A 1 304 ? 21.650 -5.997 -6.063 1.00 91.12 304 LEU A O 1
ATOM 2485 N N . TYR A 1 305 ? 19.751 -7.142 -5.871 1.00 91.12 305 TYR A N 1
ATOM 2486 C CA . TYR A 1 305 ? 19.664 -6.931 -4.427 1.00 91.12 305 TYR A CA 1
ATOM 2487 C C . TYR A 1 305 ? 20.444 -7.957 -3.601 1.00 91.12 305 TYR A C 1
ATOM 2489 O O . TYR A 1 305 ? 20.863 -7.639 -2.491 1.00 91.12 305 TYR A O 1
ATOM 2497 N N . TYR A 1 306 ? 20.680 -9.162 -4.128 1.00 88.88 306 TYR A N 1
ATOM 2498 C CA . TYR A 1 306 ? 21.112 -10.296 -3.300 1.00 88.88 306 TYR A CA 1
ATOM 2499 C C . TYR A 1 306 ? 22.194 -11.190 -3.915 1.00 88.88 306 TYR A C 1
ATOM 2501 O O . TYR A 1 306 ? 22.836 -11.947 -3.182 1.00 88.88 306 TYR A O 1
ATOM 2509 N N . ILE A 1 307 ? 22.431 -11.126 -5.229 1.00 85.50 307 ILE A N 1
ATOM 2510 C CA . ILE A 1 307 ? 23.540 -11.835 -5.876 1.00 85.50 307 ILE A CA 1
ATOM 2511 C C . ILE A 1 307 ? 24.785 -10.956 -5.843 1.00 85.50 307 ILE A C 1
ATOM 2513 O O . ILE A 1 307 ? 24.772 -9.800 -6.268 1.00 85.50 307 ILE A O 1
ATOM 2517 N N . ASN A 1 308 ? 25.896 -11.527 -5.378 1.00 83.00 308 ASN A N 1
ATOM 2518 C CA . ASN A 1 308 ? 27.192 -10.872 -5.454 1.00 83.00 308 ASN A CA 1
ATOM 2519 C C . ASN A 1 308 ? 27.683 -10.834 -6.912 1.00 83.00 308 ASN A C 1
ATOM 2521 O O . ASN A 1 308 ? 28.199 -11.822 -7.428 1.00 83.00 308 ASN A O 1
ATOM 2525 N N . LYS A 1 309 ? 27.517 -9.679 -7.562 1.00 79.94 309 LYS A N 1
ATOM 2526 C CA . LYS A 1 309 ? 28.045 -9.368 -8.902 1.00 79.94 309 LYS A CA 1
ATOM 2527 C C . LYS A 1 309 ? 29.200 -8.355 -8.851 1.00 79.94 309 LYS A C 1
ATOM 2529 O O . LYS A 1 309 ? 29.456 -7.661 -9.830 1.00 79.94 309 LYS A O 1
ATOM 2534 N N . GLY A 1 310 ? 29.865 -8.234 -7.699 1.00 74.81 310 GLY A N 1
ATOM 2535 C CA . GLY A 1 310 ? 30.786 -7.136 -7.407 1.00 74.81 310 GLY A CA 1
ATOM 2536 C C . GLY A 1 310 ? 30.070 -5.830 -7.030 1.00 74.81 310 GLY A C 1
ATOM 2537 O O . GLY A 1 310 ? 28.837 -5.755 -6.978 1.00 74.81 310 GLY A O 1
ATOM 2538 N N . GLY A 1 311 ? 30.865 -4.803 -6.734 1.00 74.31 311 GLY A N 1
ATOM 2539 C CA . GLY A 1 311 ? 30.433 -3.516 -6.180 1.00 74.31 311 GLY A CA 1
ATOM 2540 C C . GLY A 1 311 ? 31.306 -3.106 -4.991 1.00 74.31 311 GLY A C 1
ATOM 2541 O O . GLY A 1 311 ? 32.145 -3.887 -4.556 1.00 74.31 311 GLY A O 1
ATOM 2542 N N . SER A 1 312 ? 31.119 -1.884 -4.495 1.00 79.44 312 SER A N 1
ATOM 2543 C CA . SER A 1 312 ? 31.665 -1.410 -3.217 1.00 79.44 312 SER A CA 1
ATOM 2544 C C . SER A 1 312 ? 30.546 -0.808 -2.366 1.00 79.44 312 SER A C 1
ATOM 2546 O O . SER A 1 312 ? 29.446 -0.540 -2.864 1.00 79.44 312 SER A O 1
ATOM 2548 N N . ASP A 1 313 ? 30.833 -0.588 -1.085 1.00 87.56 313 ASP A N 1
ATOM 2549 C CA . ASP A 1 313 ? 29.978 0.145 -0.148 1.00 87.56 313 ASP A CA 1
ATOM 2550 C C . ASP A 1 313 ? 28.635 -0.560 0.106 1.00 87.56 313 ASP A C 1
ATOM 2552 O O . ASP A 1 313 ? 28.600 -1.695 0.582 1.00 87.56 313 ASP A O 1
ATOM 2556 N N . ILE A 1 314 ? 27.511 0.083 -0.221 1.00 92.75 314 ILE A N 1
ATOM 2557 C CA . ILE A 1 314 ? 26.172 -0.430 0.089 1.00 92.75 314 ILE A CA 1
ATOM 2558 C C . ILE A 1 314 ? 25.877 -1.777 -0.585 1.00 92.75 314 ILE A C 1
ATOM 2560 O O . ILE A 1 314 ? 25.151 -2.607 -0.041 1.00 92.75 314 ILE A O 1
ATOM 2564 N N . TYR A 1 315 ? 26.495 -2.046 -1.738 1.00 92.88 315 TYR A N 1
ATOM 2565 C CA . TYR A 1 315 ? 26.364 -3.341 -2.397 1.00 92.88 315 TYR A CA 1
ATOM 2566 C C . TYR A 1 315 ? 27.008 -4.475 -1.602 1.00 92.88 315 TYR A C 1
ATOM 2568 O O . TYR A 1 315 ? 26.433 -5.564 -1.546 1.00 92.88 315 TYR A O 1
ATOM 2576 N N . ASP A 1 316 ? 28.163 -4.234 -0.975 1.00 92.56 316 ASP A N 1
ATOM 2577 C CA . ASP A 1 316 ? 28.816 -5.242 -0.138 1.00 92.56 316 ASP A CA 1
ATOM 2578 C C . ASP A 1 316 ? 27.938 -5.566 1.069 1.00 92.56 316 ASP A C 1
ATOM 2580 O O . ASP A 1 316 ? 27.708 -6.741 1.360 1.00 92.56 316 ASP A O 1
ATOM 2584 N N . MET A 1 317 ? 27.334 -4.547 1.682 1.00 94.62 317 MET A N 1
ATOM 2585 C CA . MET A 1 317 ? 26.433 -4.718 2.823 1.00 94.62 317 MET A CA 1
ATOM 2586 C C . MET A 1 317 ? 25.226 -5.611 2.489 1.00 94.62 317 MET A C 1
ATOM 2588 O O . MET A 1 317 ? 24.891 -6.506 3.266 1.00 94.62 317 MET A O 1
ATOM 2592 N N . PHE A 1 318 ? 24.604 -5.424 1.317 1.00 94.44 318 PHE A N 1
ATOM 2593 C CA . PHE A 1 318 ? 23.428 -6.198 0.894 1.00 94.44 318 PHE A CA 1
ATOM 2594 C C . PHE A 1 318 ? 23.756 -7.592 0.337 1.00 94.44 318 PHE A C 1
ATOM 2596 O O . PHE A 1 318 ? 23.016 -8.550 0.575 1.00 94.44 318 PHE A O 1
ATOM 2603 N N . ARG A 1 319 ? 24.857 -7.723 -0.413 1.00 92.44 319 ARG A N 1
ATOM 2604 C CA . ARG A 1 319 ? 25.143 -8.920 -1.226 1.00 92.44 319 ARG A CA 1
ATOM 2605 C C . ARG A 1 319 ? 26.219 -9.817 -0.623 1.00 92.44 319 ARG A C 1
ATOM 2607 O O . ARG A 1 319 ? 26.064 -11.040 -0.627 1.00 92.44 319 ARG A O 1
ATOM 2614 N N . LYS A 1 320 ? 27.320 -9.221 -0.158 1.00 91.12 320 LYS A N 1
ATOM 2615 C CA . LYS A 1 320 ? 28.521 -9.932 0.299 1.00 91.12 320 LYS A CA 1
ATOM 2616 C C . LYS A 1 320 ? 28.451 -10.210 1.794 1.00 91.12 320 LYS A C 1
ATOM 2618 O O . LYS A 1 320 ? 28.440 -11.368 2.200 1.00 91.12 320 LYS A O 1
ATOM 2623 N N . ASP A 1 321 ? 28.356 -9.152 2.586 1.00 92.50 321 ASP A N 1
ATOM 2624 C CA . ASP A 1 321 ? 28.344 -9.220 4.044 1.00 92.50 321 ASP A CA 1
ATOM 2625 C C . ASP A 1 321 ? 26.970 -9.647 4.566 1.00 92.50 321 ASP A C 1
ATOM 2627 O O . ASP A 1 321 ? 26.874 -10.287 5.617 1.00 92.50 321 ASP A O 1
ATOM 2631 N N . LYS A 1 322 ? 25.908 -9.316 3.812 1.00 93.81 322 LYS A N 1
ATOM 2632 C CA . LYS A 1 322 ? 24.501 -9.557 4.169 1.00 93.81 322 LYS A CA 1
ATOM 2633 C C . LYS A 1 322 ? 24.200 -9.063 5.585 1.00 93.81 322 LYS A C 1
ATOM 2635 O O . LYS A 1 322 ? 23.594 -9.767 6.399 1.00 93.81 322 LYS A O 1
ATOM 2640 N N . LEU A 1 323 ? 24.695 -7.868 5.891 1.00 95.56 323 LEU A N 1
ATOM 2641 C CA . LEU A 1 323 ? 24.680 -7.272 7.218 1.00 95.56 323 LEU A CA 1
ATOM 2642 C C . LEU A 1 323 ? 24.646 -5.746 7.105 1.00 95.56 323 LEU A C 1
ATOM 2644 O O . LEU A 1 323 ? 25.591 -5.140 6.602 1.00 95.56 323 LEU A O 1
ATOM 2648 N N . LEU A 1 324 ? 23.592 -5.130 7.638 1.00 97.38 324 LEU A N 1
ATOM 2649 C CA . LEU A 1 324 ? 23.477 -3.677 7.773 1.00 97.38 324 LEU A CA 1
ATOM 2650 C C . LEU A 1 324 ? 23.851 -3.268 9.195 1.00 97.38 324 LEU A C 1
ATOM 2652 O O . LEU A 1 324 ? 23.380 -3.882 10.152 1.00 97.38 324 LEU A O 1
ATOM 2656 N N . ARG A 1 325 ? 24.735 -2.277 9.339 1.00 96.75 325 ARG A N 1
ATOM 2657 C CA . ARG A 1 325 ? 25.174 -1.745 10.638 1.00 96.75 325 ARG A CA 1
ATOM 2658 C C . ARG A 1 325 ? 25.955 -0.446 10.482 1.00 96.75 325 ARG A C 1
ATOM 2660 O O . ARG A 1 325 ? 26.644 -0.271 9.478 1.00 96.75 325 ARG A O 1
ATOM 2667 N N . GLY A 1 326 ? 25.972 0.365 11.537 1.00 96.25 326 GLY A N 1
ATOM 2668 C CA . GLY A 1 326 ? 26.866 1.510 11.661 1.00 96.25 326 GLY A CA 1
ATOM 2669 C C . GLY A 1 326 ? 26.647 2.565 10.579 1.00 96.25 326 GLY A C 1
ATOM 2670 O O . GLY A 1 326 ? 25.528 2.784 10.121 1.00 96.25 326 GLY A O 1
ATOM 2671 N N . ARG A 1 327 ? 27.732 3.243 10.198 1.00 95.75 327 ARG A N 1
ATOM 2672 C CA . ARG A 1 327 ? 27.695 4.361 9.252 1.00 95.75 327 ARG A CA 1
ATOM 2673 C C . ARG A 1 327 ? 27.476 3.881 7.816 1.00 95.75 327 ARG A C 1
ATOM 2675 O O . ARG A 1 327 ? 28.259 3.083 7.305 1.00 95.75 327 ARG A O 1
ATOM 2682 N N . ILE A 1 328 ? 26.470 4.445 7.155 1.00 94.69 328 ILE A N 1
ATOM 2683 C CA . ILE A 1 328 ? 26.106 4.207 5.757 1.00 94.69 328 ILE A CA 1
ATOM 2684 C C . ILE A 1 328 ? 26.042 5.561 5.051 1.00 94.69 328 ILE A C 1
ATOM 2686 O O . ILE A 1 328 ? 25.338 6.469 5.486 1.00 94.69 328 ILE A O 1
ATOM 2690 N N . ILE A 1 329 ? 26.789 5.704 3.960 1.00 90.62 329 ILE A N 1
ATOM 2691 C CA . ILE A 1 329 ? 26.847 6.943 3.178 1.00 90.62 329 ILE A CA 1
ATOM 2692 C C . ILE A 1 329 ? 25.951 6.784 1.957 1.00 90.62 329 ILE A C 1
ATOM 2694 O O . ILE A 1 329 ? 25.959 5.730 1.313 1.00 90.62 329 ILE A O 1
ATOM 2698 N N . LYS A 1 330 ? 25.213 7.841 1.613 1.00 87.81 330 LYS A N 1
ATOM 2699 C CA . LYS A 1 330 ? 24.413 7.862 0.394 1.00 87.81 330 LYS A CA 1
ATOM 2700 C C . LYS A 1 330 ? 25.280 7.559 -0.841 1.00 87.81 330 LYS A C 1
ATOM 2702 O O . LYS A 1 330 ? 26.316 8.203 -1.041 1.00 87.81 330 LYS A O 1
ATOM 2707 N N . PRO A 1 331 ? 24.889 6.586 -1.679 1.00 82.75 331 PRO A N 1
ATOM 2708 C CA . PRO A 1 331 ? 25.787 6.049 -2.695 1.00 82.75 331 PRO A CA 1
ATOM 2709 C C . PRO A 1 331 ? 25.939 6.951 -3.927 1.00 82.75 331 PRO A C 1
ATOM 2711 O O . PRO A 1 331 ? 27.024 6.988 -4.516 1.00 82.75 331 PRO A O 1
ATOM 2714 N N . THR A 1 332 ? 24.898 7.689 -4.330 1.00 77.38 332 THR A N 1
ATOM 2715 C CA . THR A 1 332 ? 24.917 8.553 -5.522 1.00 77.38 332 THR A CA 1
ATOM 2716 C C . THR A 1 332 ? 24.272 9.928 -5.274 1.00 77.38 332 THR A C 1
ATOM 2718 O O . THR A 1 332 ? 23.657 10.187 -4.242 1.00 77.38 332 THR A O 1
ATOM 2721 N N . GLY A 1 333 ? 24.456 10.870 -6.207 1.00 71.62 333 GLY A N 1
ATOM 2722 C CA . GLY A 1 333 ? 24.001 12.258 -6.047 1.00 71.62 333 GLY A CA 1
ATOM 2723 C C . GLY A 1 333 ? 24.909 13.090 -5.131 1.00 71.62 333 GLY A C 1
ATOM 2724 O O . GLY A 1 333 ? 26.121 12.867 -5.080 1.00 71.62 333 GLY A O 1
ATOM 2725 N N . ARG A 1 334 ? 24.345 14.085 -4.428 1.00 58.81 334 ARG A N 1
ATOM 2726 C CA . ARG A 1 334 ? 25.084 14.794 -3.371 1.00 58.81 334 ARG A CA 1
ATOM 2727 C C . ARG A 1 334 ? 25.332 13.802 -2.228 1.00 58.81 334 ARG A C 1
ATOM 2729 O O . ARG A 1 334 ? 24.387 13.262 -1.664 1.00 58.81 334 ARG A O 1
ATOM 2736 N N . LYS A 1 335 ? 26.606 13.522 -1.940 1.00 66.69 335 LYS A N 1
ATOM 2737 C CA . LYS A 1 335 ? 27.058 12.618 -0.864 1.00 66.69 335 LYS A CA 1
ATOM 2738 C C . LYS A 1 335 ? 27.119 13.327 0.497 1.00 66.69 335 LYS A C 1
ATOM 2740 O O . LYS A 1 335 ? 28.035 13.098 1.278 1.00 66.69 335 LYS A O 1
ATOM 2745 N N . ASP A 1 336 ? 26.206 14.259 0.727 1.00 75.19 336 ASP A N 1
ATOM 2746 C CA . ASP A 1 336 ? 26.079 15.029 1.966 1.00 75.19 336 ASP A CA 1
ATOM 2747 C C . ASP A 1 336 ? 25.189 14.330 2.999 1.00 75.19 336 ASP A C 1
ATOM 2749 O O . ASP A 1 336 ? 25.174 14.719 4.162 1.00 75.19 336 ASP A O 1
ATOM 2753 N N . GLU A 1 337 ? 24.478 13.282 2.586 1.00 85.38 337 GLU A N 1
ATOM 2754 C CA . GLU A 1 337 ? 23.605 12.511 3.455 1.00 85.38 337 GLU A CA 1
ATOM 2755 C C . GLU A 1 337 ? 24.304 11.242 3.962 1.00 85.38 337 GLU A C 1
ATOM 2757 O O . GLU A 1 337 ? 24.748 10.382 3.191 1.00 85.38 337 GLU A O 1
ATOM 2762 N N . GLU A 1 338 ? 24.375 11.123 5.284 1.00 90.50 338 GLU A N 1
ATOM 2763 C CA . GLU A 1 338 ? 24.840 9.935 5.982 1.00 90.50 338 GLU A CA 1
ATOM 2764 C C . GLU A 1 338 ? 23.805 9.469 6.997 1.00 90.50 338 GLU A C 1
ATOM 2766 O O . GLU A 1 338 ? 23.001 10.241 7.517 1.00 90.50 338 GLU A O 1
ATOM 2771 N N . LEU A 1 339 ? 23.850 8.174 7.264 1.00 93.44 339 LEU A N 1
ATOM 2772 C CA . LEU A 1 339 ? 22.988 7.485 8.197 1.00 93.44 339 LEU A CA 1
ATOM 2773 C C . LEU A 1 339 ? 23.853 6.671 9.160 1.00 93.44 339 LEU A C 1
ATOM 2775 O O . LEU A 1 339 ? 24.842 6.071 8.740 1.00 93.44 339 LEU A O 1
ATOM 2779 N N . ILE A 1 340 ? 23.461 6.602 10.431 1.00 96.56 340 ILE A N 1
ATOM 2780 C CA . ILE A 1 340 ? 24.078 5.712 11.420 1.00 96.56 340 ILE A CA 1
ATOM 2781 C C . ILE A 1 340 ? 22.996 4.785 11.967 1.00 96.56 340 ILE A C 1
ATOM 2783 O O . ILE A 1 340 ? 22.069 5.252 12.625 1.00 96.56 340 ILE A O 1
ATOM 2787 N N . LEU A 1 341 ? 23.125 3.489 11.676 1.00 97.75 341 LEU A N 1
ATOM 2788 C CA . LEU A 1 341 ? 22.330 2.435 12.305 1.00 97.75 341 LEU A CA 1
ATOM 2789 C C . LEU A 1 341 ? 22.968 2.047 13.638 1.00 97.75 341 LEU A C 1
ATOM 2791 O O . LEU A 1 341 ? 24.162 1.721 13.673 1.00 97.75 341 LEU A O 1
ATOM 2795 N N . ASP A 1 342 ? 22.172 2.054 14.701 1.00 97.19 342 ASP A N 1
ATOM 2796 C CA . ASP A 1 342 ? 22.613 1.657 16.040 1.00 97.19 342 ASP A CA 1
ATOM 2797 C C . ASP A 1 342 ? 22.623 0.127 16.184 1.00 97.19 342 ASP A C 1
ATOM 2799 O O . ASP A 1 342 ? 23.485 -0.452 16.858 1.00 97.19 342 ASP A O 1
ATOM 2803 N N . GLY A 1 343 ? 21.710 -0.546 15.480 1.00 95.94 343 GLY A N 1
ATOM 2804 C CA . GLY A 1 343 ? 21.588 -1.993 15.432 1.00 95.94 343 GLY A CA 1
ATOM 2805 C C . GLY A 1 343 ? 22.494 -2.695 14.415 1.00 95.94 343 GLY A C 1
ATOM 2806 O O . GLY A 1 343 ? 23.326 -2.118 13.703 1.00 95.94 343 GLY A O 1
ATOM 2807 N N . LYS A 1 344 ? 22.340 -4.024 14.366 1.00 97.31 344 LYS A N 1
ATOM 2808 C CA . LYS A 1 344 ? 23.005 -4.914 13.405 1.00 97.31 344 LYS A CA 1
ATOM 2809 C C . LYS A 1 344 ? 21.983 -5.875 12.814 1.00 97.31 344 LYS A C 1
ATOM 2811 O O . LYS A 1 344 ? 21.506 -6.771 13.505 1.00 97.31 344 LYS A O 1
ATOM 2816 N N . TYR A 1 345 ? 21.731 -5.747 11.519 1.00 97.06 345 TYR A N 1
ATOM 2817 C CA . TYR A 1 345 ? 20.625 -6.421 10.846 1.00 97.06 345 TYR A CA 1
ATOM 2818 C C . TYR A 1 345 ? 21.138 -7.392 9.792 1.00 97.06 345 TYR A C 1
ATOM 2820 O O . TYR A 1 345 ? 21.680 -6.990 8.760 1.00 97.06 345 TYR A O 1
ATOM 2828 N N . ARG A 1 346 ? 21.007 -8.693 10.066 1.00 93.56 346 ARG A N 1
ATOM 2829 C CA . ARG A 1 346 ? 21.393 -9.745 9.118 1.00 93.56 346 ARG A CA 1
ATOM 2830 C C . ARG A 1 346 ? 20.324 -9.893 8.040 1.00 93.56 346 ARG A C 1
ATOM 2832 O O . ARG A 1 346 ? 19.145 -10.025 8.347 1.00 93.56 346 ARG A O 1
ATOM 2839 N N . LEU A 1 347 ? 20.761 -9.955 6.787 1.00 95.75 347 LEU A N 1
ATOM 2840 C CA . LEU A 1 347 ? 19.880 -10.052 5.630 1.00 95.75 347 LEU A CA 1
ATOM 2841 C C . LEU A 1 347 ? 19.701 -11.514 5.209 1.00 95.75 347 LEU A C 1
ATOM 2843 O O . LEU A 1 347 ? 20.560 -12.102 4.545 1.00 95.75 347 LEU A O 1
ATOM 2847 N N . ASN A 1 348 ? 18.573 -12.099 5.611 1.00 89.19 348 ASN A N 1
ATOM 2848 C CA . ASN A 1 348 ? 18.191 -13.474 5.296 1.00 89.19 348 ASN A CA 1
ATOM 2849 C C . ASN A 1 348 ? 17.105 -13.488 4.212 1.00 89.19 348 ASN A C 1
ATOM 2851 O O . ASN A 1 348 ? 15.917 -13.425 4.512 1.00 89.19 348 ASN A O 1
ATOM 2855 N N . TRP A 1 349 ? 17.526 -13.560 2.950 1.00 92.44 349 TRP A N 1
ATOM 2856 C CA . TRP A 1 349 ? 16.614 -13.590 1.806 1.00 92.44 349 TRP A CA 1
ATOM 2857 C C . TRP A 1 349 ? 15.789 -14.883 1.753 1.00 92.44 349 TRP A C 1
ATOM 2859 O O . TRP A 1 349 ? 16.347 -15.980 1.796 1.00 92.44 349 TRP A O 1
ATOM 2869 N N . ILE A 1 350 ? 14.474 -14.732 1.605 1.00 91.62 350 ILE A N 1
ATOM 2870 C CA . ILE A 1 350 ? 13.478 -15.798 1.482 1.00 91.62 350 ILE A CA 1
ATOM 2871 C C . ILE A 1 350 ? 13.104 -15.951 0.007 1.00 91.62 350 ILE A C 1
ATOM 2873 O O . ILE A 1 350 ? 12.723 -14.980 -0.649 1.00 91.62 350 ILE A O 1
ATOM 2877 N N . ASP A 1 351 ? 13.192 -17.175 -0.511 1.00 90.12 351 ASP A N 1
ATOM 2878 C CA . ASP A 1 351 ? 12.773 -17.496 -1.876 1.00 90.12 351 ASP A CA 1
ATOM 2879 C C . ASP A 1 351 ? 11.251 -17.627 -1.970 1.00 90.12 351 ASP A C 1
ATOM 2881 O O . ASP A 1 351 ? 10.652 -18.483 -1.305 1.00 90.12 351 ASP A O 1
ATOM 2885 N N . MET A 1 352 ? 10.642 -16.808 -2.831 1.00 85.31 352 MET A N 1
ATOM 2886 C CA . MET A 1 352 ? 9.196 -16.779 -3.047 1.00 85.31 352 MET A CA 1
ATOM 2887 C C . MET A 1 352 ? 8.831 -17.702 -4.218 1.00 85.31 352 MET A C 1
ATOM 2889 O O . MET A 1 352 ? 8.681 -18.904 -4.015 1.00 85.31 352 MET A O 1
ATOM 2893 N N . ASN A 1 353 ? 8.760 -17.187 -5.446 1.00 72.38 353 ASN A N 1
ATOM 2894 C CA . ASN A 1 353 ? 8.250 -17.893 -6.630 1.00 72.38 353 ASN A CA 1
ATOM 2895 C C . ASN A 1 353 ? 9.225 -17.884 -7.828 1.00 72.38 353 ASN A C 1
ATOM 2897 O O . ASN A 1 353 ? 8.810 -17.822 -8.979 1.00 72.38 353 ASN A O 1
ATOM 2901 N N . GLY A 1 354 ? 10.536 -17.945 -7.574 1.00 67.25 354 GLY A N 1
ATOM 2902 C CA . GLY A 1 354 ? 11.580 -17.959 -8.613 1.00 67.25 354 GLY A CA 1
ATOM 2903 C C . GLY A 1 354 ? 11.892 -16.582 -9.213 1.00 67.25 354 GLY A C 1
ATOM 2904 O O . GLY A 1 354 ? 13.039 -16.336 -9.575 1.00 67.25 354 GLY A O 1
ATOM 2905 N N . GLU A 1 355 ? 10.915 -15.674 -9.231 1.00 78.94 355 GLU A N 1
ATOM 2906 C CA . GLU A 1 355 ? 11.078 -14.285 -9.680 1.00 78.94 355 GLU A CA 1
ATOM 2907 C C . GLU A 1 355 ? 11.246 -13.305 -8.513 1.00 78.94 355 GLU A C 1
ATOM 2909 O O . GLU A 1 355 ? 12.005 -12.344 -8.620 1.00 78.94 355 GLU A O 1
ATOM 2914 N N . LEU A 1 356 ? 10.589 -13.564 -7.376 1.00 89.88 356 LEU A N 1
ATOM 2915 C CA . LEU A 1 356 ? 10.646 -12.700 -6.196 1.00 89.88 356 LEU A CA 1
ATOM 2916 C C . LEU A 1 356 ? 11.501 -13.286 -5.065 1.00 89.88 356 LEU A C 1
ATOM 2918 O O . LEU A 1 356 ? 11.487 -14.493 -4.791 1.00 89.88 356 LEU A O 1
ATOM 2922 N N . LYS A 1 357 ? 12.183 -12.395 -4.342 1.00 94.06 357 LYS A N 1
ATOM 2923 C CA . LYS A 1 357 ? 12.748 -12.659 -3.015 1.00 94.06 357 LYS A CA 1
ATOM 2924 C C . LYS A 1 357 ? 12.203 -11.676 -1.999 1.00 94.06 357 LYS A C 1
ATOM 2926 O O . LYS A 1 357 ? 11.976 -10.515 -2.323 1.00 94.06 357 LYS A O 1
ATOM 2931 N N . ALA A 1 358 ? 12.046 -12.138 -0.768 1.00 96.56 358 ALA A N 1
ATOM 2932 C CA . ALA A 1 358 ? 11.583 -11.316 0.336 1.00 96.56 358 ALA A CA 1
ATOM 2933 C C . ALA A 1 358 ? 12.606 -11.261 1.472 1.00 96.56 358 ALA A C 1
ATOM 2935 O O . ALA A 1 358 ? 13.465 -12.134 1.606 1.00 96.56 358 ALA A O 1
ATOM 2936 N N . LEU A 1 359 ? 12.497 -10.236 2.302 1.00 96.50 359 LEU A N 1
ATOM 2937 C CA . LEU A 1 359 ? 13.276 -10.052 3.510 1.00 96.50 359 LEU A CA 1
ATOM 2938 C C . LEU A 1 359 ? 12.356 -9.503 4.600 1.00 96.50 359 LEU A C 1
ATOM 2940 O O . LEU A 1 359 ? 11.646 -8.531 4.368 1.00 96.50 359 LEU A O 1
ATOM 2944 N N . ILE A 1 360 ? 12.404 -10.111 5.784 1.00 95.88 360 ILE A N 1
ATOM 2945 C CA . ILE A 1 360 ? 11.812 -9.558 7.004 1.00 95.88 360 ILE A CA 1
ATOM 2946 C C . ILE A 1 360 ? 12.974 -9.182 7.917 1.00 95.88 360 ILE A C 1
ATOM 2948 O O . ILE A 1 360 ? 13.747 -10.059 8.314 1.00 95.88 360 ILE A O 1
ATOM 2952 N N . ILE A 1 361 ? 13.104 -7.901 8.248 1.00 97.50 361 ILE A N 1
ATOM 2953 C CA . ILE A 1 361 ? 14.110 -7.404 9.187 1.00 97.50 361 ILE A CA 1
ATOM 2954 C C . ILE A 1 361 ? 13.391 -6.956 10.461 1.00 97.50 361 ILE A C 1
ATOM 2956 O O . ILE A 1 361 ? 12.734 -5.919 10.445 1.00 97.50 361 ILE A O 1
ATOM 2960 N N . PRO A 1 362 ? 13.498 -7.707 11.568 1.00 94.81 362 PRO A N 1
ATOM 2961 C CA . PRO A 1 362 ? 13.124 -7.202 12.881 1.00 94.81 362 PRO A CA 1
ATOM 2962 C C . PRO A 1 362 ? 14.111 -6.103 13.270 1.00 94.81 362 PRO A C 1
ATOM 2964 O O . PRO A 1 362 ? 15.323 -6.350 13.263 1.00 94.81 362 PRO A O 1
ATOM 2967 N N . VAL A 1 363 ? 13.590 -4.916 13.565 1.00 93.44 363 VAL A N 1
ATOM 2968 C CA . VAL A 1 363 ? 14.389 -3.776 14.027 1.00 93.44 363 VAL A CA 1
ATOM 2969 C C . VAL A 1 363 ? 14.564 -3.820 15.529 1.00 93.44 363 VAL A C 1
ATOM 2971 O O . VAL A 1 363 ? 13.599 -4.264 16.197 1.00 93.44 363 VAL A O 1
#